Protein AF-A0A6I9RIS1-F1 (afdb_monomer)

Organism: Elaeis guineensis var. tenera (NCBI:txid51953)

Nearest PDB structures (foldseek):
  5cwb-assembly1_A  TM=2.747E-01  e=1.794E-01  synthetic construct
  8cwy-assembly1_A  TM=2.643E-01  e=4.157E-01  synthetic construct
  8ga7-assembly1_A  TM=1.789E-01  e=4.935E+00  synthetic construct

InterPro domains:
  IPR001810 F-box domain [PF12937] (60-101)
  IPR001810 F-box domain [PS50181] (56-102)
  IPR001810 F-box domain [SM00256] (62-102)
  IPR036047 F-box-like domain superfamily [SSF81383] (59-126)

Sequence (278 aa):
MRPCFYSEPSPTAQAPLQILSPPFSLFELGDEGGGSLSSSLPSISLGSLVMEEDNDNAFGKLPDHLLVEIFVRLPIYEWGQLSSVSKHWAAIFRGESLWQTAIARRWPFVGQRKRWPGPIPRGLGRRRYTALYVSEHVIALDGEIDELVGHIYLYLKEQLELLIMPPPSNILHGTIIDQFISCGRSQDKAHELASQIWLAVINNLEENEHTFLLLKRIAQEGDSFLPFPYSRPYKVLWRVFEKLFTDFRDCFNHSDYCDIMACAKSRFQPIPSSWLGY

Radius of gyration: 25.22 Å; Cα contacts (8 Å, |Δi|>4): 215; chains: 1; bounding box: 71×69×67 Å

Foldseek 3Di:
DDDDDDDDDDPPPPDPPPPPQPCCVLVPPDDDDDDDDDDDDDDDDDDDDDPPPCPVPVVVPDDLVVVLVVQLPDDPNCLSVQLVPDPVSVVSSVDLVSLVVNCCVPPVPVVPDDFADADQGLDTSVLLSQLQVCQQRQFPPVRDGDSLLSSLLVVVLVQLPPPPDRPQVLVSLVRQLRRCVSRVHDLVVSLVSSLSSLLSSLVSDDLDPSNLVSLLRNLVPDQPVDDGPSGRDPVSSVSSLVCCQQVVVVVDDPVSLVVSVVSCVVRDPPDDPSSVDD

Secondary structure (DSSP, 8-state):
-----------------------GGGT----PPP-----------------------TTTTS-HHHHHHHHTTS-GGGHHHHHHS-HHHHHHHHSHHHHHHHHHHH-TTGGGPPPPPSSS----HHHHHHHHHHHHHTS-STT---HHHHHHHHHHHHHHS-SS-PPPHHHHHHHHHHHHHHTT--HHHHHHHHHHHHHHHHHHS-SSHHHHHHHHHHHHS----PPTTSSPPHHHHHHHHHHHHHTTGGG--HHHHHHHHHHHHHH-SSPPGGGS--

Structure (mmCIF, N/CA/C/O backbone):
data_AF-A0A6I9RIS1-F1
#
_entry.id   AF-A0A6I9RIS1-F1
#
loop_
_atom_site.group_PDB
_atom_site.id
_atom_site.type_symbol
_atom_site.label_atom_id
_atom_site.label_alt_id
_atom_site.label_comp_id
_atom_site.label_asym_id
_atom_site.label_entity_id
_atom_site.label_seq_id
_atom_site.pdbx_PDB_ins_code
_atom_site.Cartn_x
_atom_site.Cartn_y
_atom_site.Cartn_z
_atom_site.occupancy
_atom_site.B_iso_or_equiv
_atom_site.auth_seq_id
_atom_site.auth_comp_id
_atom_site.auth_asym_id
_atom_site.auth_atom_id
_atom_site.pdbx_PDB_model_num
ATOM 1 N N . MET A 1 1 ? -10.501 -37.546 39.980 1.00 35.66 1 MET A N 1
ATOM 2 C CA . MET A 1 1 ? -9.724 -38.602 39.294 1.00 35.66 1 MET A CA 1
ATOM 3 C C . MET A 1 1 ? -9.634 -38.226 37.822 1.00 35.66 1 MET A C 1
ATOM 5 O O . MET A 1 1 ? -10.633 -37.804 37.268 1.00 35.66 1 MET A O 1
ATOM 9 N N . ARG A 1 2 ? -8.402 -38.266 37.308 1.00 32.47 2 ARG A N 1
ATOM 10 C CA . ARG A 1 2 ? -7.831 -37.805 36.025 1.00 32.47 2 ARG A CA 1
ATOM 11 C C . ARG A 1 2 ? -8.767 -37.565 34.811 1.00 32.47 2 ARG A C 1
ATOM 13 O O . ARG A 1 2 ? -9.549 -38.451 34.482 1.00 32.47 2 ARG A O 1
ATOM 20 N N . PRO A 1 3 ? -8.596 -36.431 34.097 1.00 29.44 3 PRO A N 1
ATOM 21 C CA . PRO A 1 3 ? -9.240 -36.144 32.817 1.00 29.44 3 PRO A CA 1
ATOM 22 C C . PRO A 1 3 ? -8.481 -36.775 31.635 1.00 29.44 3 PRO A C 1
ATOM 24 O O . PRO A 1 3 ? -7.261 -36.940 31.678 1.00 29.44 3 PRO A O 1
ATOM 27 N N . CYS A 1 4 ? -9.220 -37.116 30.578 1.00 30.75 4 CYS A N 1
ATOM 28 C CA . CYS A 1 4 ? -8.673 -37.550 29.295 1.00 30.75 4 CYS A CA 1
ATOM 29 C C . CYS A 1 4 ? -8.111 -36.335 28.545 1.00 30.75 4 CYS A C 1
ATOM 31 O O . CYS A 1 4 ? -8.848 -35.402 28.237 1.00 30.75 4 CYS A O 1
ATOM 33 N N . PHE A 1 5 ? -6.807 -36.353 28.273 1.00 30.69 5 PHE A N 1
ATOM 34 C CA . PHE A 1 5 ? -6.132 -35.384 27.419 1.00 30.69 5 PHE A CA 1
ATOM 35 C C . PHE A 1 5 ? -6.440 -35.700 25.952 1.00 30.69 5 PHE A C 1
ATOM 37 O O . PHE A 1 5 ? -6.027 -36.743 25.449 1.00 30.69 5 PHE A O 1
ATOM 44 N N . TYR A 1 6 ? -7.131 -34.791 25.267 1.00 30.86 6 TYR A N 1
ATOM 45 C CA . TYR A 1 6 ? -6.972 -34.645 23.825 1.00 30.86 6 TYR A CA 1
ATOM 46 C C . TYR A 1 6 ? -5.697 -33.833 23.597 1.00 30.86 6 TYR A C 1
ATOM 48 O O . TYR A 1 6 ? -5.594 -32.684 24.020 1.00 30.86 6 TYR A O 1
ATOM 56 N N . SER A 1 7 ? -4.699 -34.469 22.994 1.00 29.83 7 SER A N 1
ATOM 57 C CA . SER A 1 7 ? -3.496 -33.809 22.501 1.00 29.83 7 SER A CA 1
ATOM 58 C C . SER A 1 7 ? -3.833 -33.123 21.179 1.00 29.83 7 SER A C 1
ATOM 60 O O . SER A 1 7 ? -3.980 -33.795 20.161 1.00 29.83 7 SER A O 1
ATOM 62 N N . GLU A 1 8 ? -3.976 -31.799 21.192 1.00 29.83 8 GLU A N 1
ATOM 63 C CA . GLU A 1 8 ? -3.939 -31.003 19.964 1.00 29.83 8 GLU A CA 1
ATOM 64 C C . GLU A 1 8 ? -2.486 -30.854 19.480 1.00 29.83 8 GLU A C 1
ATOM 66 O O . GLU A 1 8 ? -1.570 -30.726 20.302 1.00 29.83 8 GLU A O 1
ATOM 71 N N . PRO A 1 9 ? -2.239 -30.900 18.160 1.00 28.33 9 PRO A N 1
ATOM 72 C CA . PRO A 1 9 ? -0.903 -30.753 17.614 1.00 28.33 9 PRO A CA 1
ATOM 73 C C . PRO A 1 9 ? -0.434 -29.299 17.729 1.00 28.33 9 PRO A C 1
ATOM 75 O O . PRO A 1 9 ? -1.133 -28.357 17.367 1.00 28.33 9 PRO A O 1
ATOM 78 N N . SER A 1 10 ? 0.794 -29.157 18.225 1.00 29.11 10 SER A N 1
ATOM 79 C CA . SER A 1 10 ? 1.571 -27.921 18.280 1.00 29.11 10 SER A CA 1
ATOM 80 C C . SER A 1 10 ? 1.478 -27.143 16.958 1.00 29.11 10 SER A C 1
ATOM 82 O O . SER A 1 10 ? 1.728 -27.740 15.906 1.00 29.11 10 SER A O 1
ATOM 84 N N . PRO A 1 11 ? 1.193 -25.827 16.963 1.00 31.42 11 PRO A N 1
ATOM 85 C CA . PRO A 1 11 ? 1.321 -25.033 15.757 1.00 31.42 11 PRO A CA 1
ATOM 86 C C . PRO A 1 11 ? 2.802 -25.006 15.387 1.00 31.42 11 PRO A C 1
ATOM 88 O O . PRO A 1 11 ? 3.654 -24.554 16.153 1.00 31.42 11 PRO A O 1
ATOM 91 N N . THR A 1 12 ? 3.105 -25.568 14.222 1.00 29.28 12 THR A N 1
ATOM 92 C CA . THR A 1 12 ? 4.379 -25.429 13.526 1.00 29.28 12 THR A CA 1
ATOM 93 C C . THR A 1 12 ? 4.813 -23.973 13.607 1.00 29.28 12 THR A C 1
ATOM 95 O O . THR A 1 12 ? 4.121 -23.092 13.098 1.00 29.28 12 THR A O 1
ATOM 98 N N . ALA A 1 13 ? 5.945 -23.736 14.267 1.00 26.88 13 ALA A N 1
ATOM 99 C CA . ALA A 1 13 ? 6.630 -22.461 14.244 1.00 26.88 13 ALA A CA 1
ATOM 100 C C . ALA A 1 13 ? 6.911 -22.110 12.778 1.00 26.88 13 ALA A C 1
ATOM 102 O O . ALA A 1 13 ? 7.819 -22.662 12.155 1.00 26.88 13 ALA A O 1
ATOM 103 N N . GLN A 1 14 ? 6.087 -21.232 12.208 1.00 27.73 14 GLN A N 1
ATOM 104 C CA . GLN A 1 14 ? 6.451 -20.526 10.996 1.00 27.73 14 GLN A CA 1
ATOM 105 C C . GLN A 1 14 ? 7.650 -19.666 11.371 1.00 27.73 14 GLN A C 1
ATOM 107 O O . GLN A 1 14 ? 7.555 -18.765 12.205 1.00 27.73 14 GLN A O 1
ATOM 112 N N . ALA A 1 15 ? 8.800 -20.019 10.801 1.00 23.83 15 ALA A N 1
ATOM 113 C CA . ALA A 1 15 ? 9.976 -19.176 10.842 1.00 23.83 15 ALA A CA 1
ATOM 114 C C . ALA A 1 15 ? 9.576 -17.767 10.376 1.00 23.83 15 ALA A C 1
ATOM 116 O O . ALA A 1 15 ? 8.784 -17.654 9.433 1.00 23.83 15 ALA A O 1
ATOM 117 N N . PRO A 1 16 ? 10.091 -16.701 11.007 1.00 23.22 16 PRO A N 1
ATOM 118 C CA . PRO A 1 16 ? 9.845 -15.359 10.523 1.00 23.22 16 PRO A CA 1
ATOM 119 C C . PRO A 1 16 ? 10.405 -15.300 9.105 1.00 23.22 16 PRO A C 1
ATOM 121 O O . PRO A 1 16 ? 11.617 -15.398 8.898 1.00 23.22 16 PRO A O 1
ATOM 124 N N . LEU A 1 17 ? 9.517 -15.181 8.117 1.00 27.19 17 LEU A N 1
ATOM 125 C CA . LEU A 1 17 ? 9.909 -14.632 6.834 1.00 27.19 17 LEU A CA 1
ATOM 126 C C . LEU A 1 17 ? 10.473 -13.264 7.187 1.00 27.19 17 LEU A C 1
ATOM 128 O O . LEU A 1 17 ? 9.726 -12.368 7.574 1.00 27.19 17 LEU A O 1
ATOM 132 N N . GLN A 1 18 ? 11.799 -13.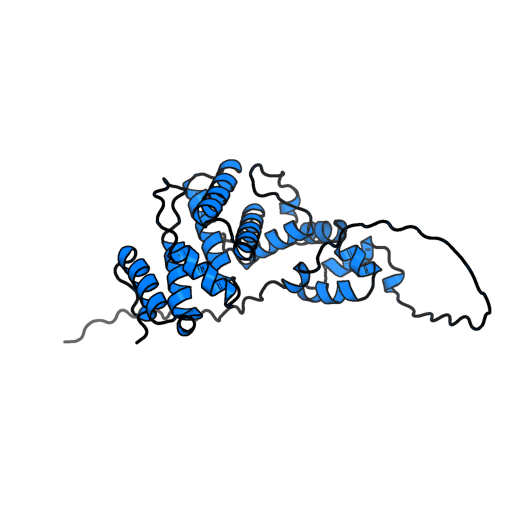139 7.148 1.00 24.52 18 GLN A N 1
ATOM 133 C CA . GLN A 1 18 ? 12.435 -11.842 7.051 1.00 24.52 18 GLN A CA 1
ATOM 134 C C . GLN A 1 18 ? 11.840 -11.230 5.792 1.00 24.52 18 GLN A C 1
ATOM 136 O O . GLN A 1 18 ? 12.204 -11.595 4.674 1.00 24.52 18 GLN A O 1
ATOM 141 N N . ILE A 1 19 ? 10.817 -10.403 5.993 1.00 33.44 19 ILE A N 1
ATOM 142 C CA . ILE A 1 19 ? 10.246 -9.559 4.968 1.00 33.44 19 ILE A CA 1
ATOM 143 C C . ILE A 1 19 ? 11.441 -8.730 4.534 1.00 33.44 19 ILE A C 1
ATOM 145 O O . ILE A 1 19 ? 11.882 -7.838 5.256 1.00 33.44 19 ILE A O 1
ATOM 149 N N . LEU A 1 20 ? 12.035 -9.097 3.396 1.00 31.83 20 LEU A N 1
ATOM 150 C CA . LEU A 1 20 ? 12.838 -8.161 2.644 1.00 31.83 20 LEU A CA 1
ATOM 151 C C . LEU A 1 20 ? 11.910 -6.972 2.454 1.00 31.83 20 LEU A C 1
ATOM 153 O O . LEU A 1 20 ? 10.984 -7.036 1.639 1.00 31.83 20 LEU A O 1
ATOM 157 N N . SER A 1 21 ? 12.131 -5.917 3.238 1.00 32.72 21 SER A N 1
ATOM 158 C CA . SER A 1 21 ? 11.651 -4.593 2.898 1.00 32.72 21 SER A CA 1
ATOM 159 C C . SER A 1 21 ? 11.901 -4.455 1.398 1.00 32.72 21 SER A C 1
ATOM 161 O O . SER A 1 21 ? 13.031 -4.716 0.956 1.00 32.72 21 SER A O 1
ATOM 163 N N . PRO A 1 22 ? 10.874 -4.152 0.580 1.00 37.28 22 PRO A N 1
ATOM 164 C CA . PRO A 1 22 ? 11.104 -3.832 -0.819 1.00 37.28 22 PRO A CA 1
ATOM 165 C C . PRO A 1 22 ? 12.271 -2.847 -0.865 1.00 37.28 22 PRO A C 1
ATOM 167 O O . PRO A 1 22 ? 12.376 -2.037 0.062 1.00 37.28 22 PRO A O 1
ATOM 170 N N . PRO A 1 23 ? 13.160 -2.893 -1.869 1.00 38.22 23 PRO A N 1
ATOM 171 C CA . PRO A 1 23 ? 14.242 -1.929 -1.956 1.00 38.22 23 PRO A CA 1
ATOM 172 C C . PRO A 1 23 ? 13.613 -0.566 -2.274 1.00 38.22 23 PRO A C 1
ATOM 174 O O . PRO A 1 23 ? 13.597 -0.133 -3.419 1.00 38.22 23 PRO A O 1
ATOM 177 N N . PHE A 1 24 ? 13.025 0.093 -1.274 1.00 42.84 24 PHE A N 1
ATOM 178 C CA . PHE A 1 24 ? 12.438 1.425 -1.358 1.00 42.84 24 PHE A CA 1
ATOM 179 C C . PHE A 1 24 ? 13.527 2.436 -1.730 1.00 42.84 24 PHE A C 1
ATOM 181 O O . PHE A 1 24 ? 13.247 3.372 -2.467 1.00 42.84 24 PHE A O 1
ATOM 188 N N . SER A 1 25 ? 14.793 2.134 -1.423 1.00 42.31 25 SER A N 1
ATOM 189 C CA . SER A 1 25 ? 15.967 2.853 -1.926 1.00 42.31 25 SER A CA 1
ATOM 190 C C . SER A 1 25 ? 16.096 2.858 -3.458 1.00 42.31 25 SER A C 1
ATOM 192 O O . SER A 1 25 ? 16.582 3.835 -4.022 1.00 42.31 25 SER A O 1
ATOM 194 N N . LEU A 1 26 ? 15.610 1.829 -4.172 1.00 42.88 26 LEU A N 1
ATOM 195 C CA . LEU A 1 26 ? 15.510 1.858 -5.639 1.00 42.88 26 LEU A CA 1
ATOM 196 C C . LEU A 1 26 ? 14.412 2.815 -6.111 1.00 42.88 26 LEU A C 1
ATOM 198 O O . LEU A 1 26 ? 14.452 3.241 -7.261 1.00 42.88 26 LEU A O 1
ATOM 202 N N . PHE A 1 27 ? 13.422 3.132 -5.273 1.00 47.44 27 PHE A N 1
ATOM 203 C CA . PHE A 1 27 ? 12.214 3.893 -5.610 1.00 47.44 27 PHE A CA 1
ATOM 204 C C . PHE A 1 27 ? 12.278 5.385 -5.224 1.00 47.44 27 PHE A C 1
ATOM 206 O O . PHE A 1 27 ? 11.490 6.157 -5.760 1.00 47.44 27 PHE A O 1
ATOM 213 N N . GLU A 1 28 ? 13.266 5.807 -4.427 1.00 40.19 28 GLU A N 1
ATOM 214 C CA . GLU A 1 28 ? 13.463 7.202 -3.978 1.00 40.19 28 GLU A CA 1
ATOM 215 C C . GLU A 1 28 ? 14.316 8.093 -4.903 1.00 40.19 28 GLU A C 1
ATOM 217 O O . GLU A 1 28 ? 14.460 9.286 -4.648 1.00 40.19 28 GLU A O 1
ATOM 222 N N . LEU A 1 29 ? 14.859 7.572 -6.013 1.00 38.56 29 LEU A N 1
ATOM 223 C CA . LEU A 1 29 ? 15.487 8.429 -7.031 1.00 38.56 29 LEU A CA 1
ATOM 224 C C . LEU A 1 29 ? 14.417 9.293 -7.718 1.00 38.56 29 LEU A C 1
ATOM 226 O O . LEU A 1 29 ? 13.681 8.811 -8.592 1.00 38.56 29 LEU A O 1
ATOM 230 N N . GLY A 1 30 ? 14.338 10.535 -7.238 1.00 33.47 30 GLY A N 1
ATOM 231 C CA . GLY A 1 30 ? 13.383 11.571 -7.596 1.00 33.47 30 GLY A CA 1
ATOM 232 C C . GLY A 1 30 ? 13.509 12.100 -9.022 1.00 33.47 30 GLY A C 1
ATOM 233 O O . GLY A 1 30 ? 14.554 12.033 -9.671 1.00 33.47 30 GLY A O 1
ATOM 234 N N . ASP A 1 31 ? 12.372 12.610 -9.479 1.00 38.75 31 ASP A N 1
ATOM 235 C CA . ASP A 1 31 ? 12.142 13.338 -10.718 1.00 38.75 31 ASP A CA 1
ATOM 236 C C . ASP A 1 31 ? 12.532 14.808 -10.480 1.00 38.75 31 ASP A C 1
ATOM 238 O O . ASP A 1 31 ? 11.768 15.566 -9.885 1.00 38.75 31 ASP A O 1
ATOM 242 N N . GLU A 1 32 ? 13.748 15.208 -10.865 1.00 32.97 32 GLU A N 1
ATOM 243 C CA . GLU A 1 32 ? 14.113 16.630 -10.907 1.00 32.97 32 GLU A CA 1
ATOM 244 C C . GLU A 1 32 ? 13.810 17.190 -12.299 1.00 32.97 32 GLU A C 1
ATOM 246 O O . GLU A 1 32 ? 14.322 16.726 -13.322 1.00 32.97 32 GLU A O 1
ATOM 251 N N . GLY A 1 33 ? 12.914 18.176 -12.310 1.00 28.86 33 GLY A N 1
ATOM 252 C CA . GLY A 1 33 ? 12.305 18.757 -13.492 1.00 28.86 33 GLY A CA 1
ATOM 253 C C . GLY A 1 33 ? 13.274 19.458 -14.443 1.00 28.86 33 GLY A C 1
ATOM 254 O O . GLY A 1 33 ? 14.318 19.993 -14.074 1.00 28.86 33 GLY A O 1
ATOM 255 N N . GLY A 1 34 ? 12.863 19.483 -15.711 1.00 30.17 34 GLY A N 1
ATOM 256 C CA . GLY A 1 34 ? 13.538 20.198 -16.782 1.00 30.17 34 GLY A CA 1
ATOM 257 C C . GLY A 1 34 ? 13.575 21.709 -16.548 1.00 30.17 34 GLY A C 1
ATOM 258 O O . GLY A 1 34 ? 12.542 22.373 -16.506 1.00 30.17 34 GLY A O 1
ATOM 259 N N . GLY A 1 35 ? 14.791 22.249 -16.479 1.00 25.44 35 GLY A N 1
ATOM 260 C CA . GLY A 1 35 ? 15.091 23.672 -16.572 1.00 25.44 35 GLY A CA 1
ATOM 261 C C . GLY A 1 35 ? 16.124 23.911 -17.670 1.00 25.44 35 GLY A C 1
ATOM 262 O O . GLY A 1 35 ? 17.298 23.591 -17.517 1.00 25.44 35 GLY A O 1
ATOM 263 N N . SER A 1 36 ? 15.670 24.455 -18.797 1.00 28.92 36 SER A N 1
ATOM 264 C CA . SER A 1 36 ? 16.504 24.946 -19.896 1.00 28.92 36 SER A CA 1
ATOM 265 C C . SER A 1 36 ? 17.278 26.192 -19.460 1.00 28.92 36 SER A C 1
ATOM 267 O O . SER A 1 36 ? 16.651 27.200 -19.139 1.00 28.92 36 SER A O 1
ATOM 269 N N . LEU A 1 37 ? 18.610 26.176 -19.555 1.00 28.55 37 LEU A N 1
ATOM 270 C CA . LEU A 1 37 ? 19.423 27.394 -19.570 1.00 28.55 37 LEU A CA 1
ATOM 271 C C . LEU A 1 37 ? 20.475 27.329 -20.680 1.00 28.55 37 LEU A C 1
ATOM 273 O O . LEU A 1 37 ? 21.382 26.501 -20.682 1.00 28.55 37 LEU A O 1
ATOM 277 N N . SER A 1 38 ? 20.313 28.244 -21.629 1.00 31.84 38 SER A N 1
ATOM 278 C CA . SER A 1 38 ? 21.274 28.639 -22.649 1.00 31.84 38 SER A CA 1
ATOM 279 C C . SER A 1 38 ? 22.346 29.564 -22.067 1.00 31.84 38 SER A C 1
ATOM 281 O O . SER A 1 38 ? 21.991 30.554 -21.426 1.00 31.84 38 SER A O 1
ATOM 283 N N . SER A 1 39 ? 23.616 29.350 -22.407 1.00 26.67 39 SER A N 1
ATOM 284 C CA . SER A 1 39 ? 24.582 30.434 -22.650 1.00 26.67 39 SER A CA 1
ATOM 285 C C . SER A 1 39 ? 25.829 29.908 -23.368 1.00 26.67 39 SER A C 1
ATOM 287 O O . SER A 1 39 ? 26.195 28.739 -23.269 1.00 26.67 39 SER A O 1
ATOM 289 N N . SER A 1 40 ? 26.438 30.789 -24.157 1.00 28.50 40 SER A N 1
ATOM 290 C CA . SER A 1 40 ? 27.392 30.485 -25.222 1.00 28.50 40 SER A CA 1
ATOM 291 C C . SER A 1 40 ? 28.773 31.115 -24.949 1.00 28.50 40 SER A C 1
ATOM 293 O O . SER A 1 40 ? 28.815 32.286 -24.586 1.00 28.50 40 SER A O 1
ATOM 295 N N . LEU A 1 41 ? 29.846 30.372 -25.304 1.00 26.55 41 LEU A N 1
ATOM 296 C CA . LEU A 1 41 ? 31.200 30.793 -25.784 1.00 26.55 41 LEU A CA 1
ATOM 297 C C . LEU A 1 41 ? 32.270 31.340 -24.785 1.00 26.55 41 LEU A C 1
ATOM 299 O O . LEU A 1 41 ? 31.890 31.916 -23.773 1.00 26.55 41 LEU A O 1
ATOM 303 N N . PRO A 1 42 ? 33.602 31.335 -25.110 1.00 34.69 42 PRO A N 1
ATOM 304 C CA . PRO A 1 42 ? 34.393 30.457 -26.009 1.00 34.69 42 PRO A CA 1
ATOM 305 C C . PRO A 1 42 ? 35.811 30.006 -25.502 1.00 34.69 42 PRO A C 1
ATOM 307 O O . PRO A 1 42 ? 36.420 30.620 -24.636 1.00 34.69 42 PRO A O 1
ATOM 310 N N . SER A 1 43 ? 36.320 28.933 -26.141 1.00 32.56 43 SER A N 1
ATOM 311 C CA . SER A 1 43 ? 37.709 28.531 -26.518 1.00 32.56 43 SER A CA 1
ATOM 312 C C . SER A 1 43 ? 38.958 28.935 -25.709 1.00 32.56 43 SER A C 1
ATOM 314 O O . SER A 1 43 ? 39.228 30.122 -25.628 1.00 32.56 43 SER A O 1
ATOM 316 N N . ILE A 1 44 ? 39.836 27.956 -25.402 1.00 27.92 44 ILE A N 1
ATOM 317 C CA . ILE A 1 44 ? 41.288 27.920 -25.738 1.00 27.92 44 ILE A CA 1
ATOM 318 C C . ILE A 1 44 ? 41.679 26.447 -26.002 1.00 27.92 44 ILE A C 1
ATOM 320 O O . ILE A 1 44 ? 41.274 25.549 -25.269 1.00 27.92 44 ILE A O 1
ATOM 324 N N . SER A 1 45 ? 42.464 26.217 -27.058 1.00 36.19 45 SER A N 1
ATOM 325 C CA . SER A 1 45 ? 43.048 24.931 -27.457 1.00 36.19 45 SER A CA 1
ATOM 326 C C . SER A 1 45 ? 44.547 24.933 -27.153 1.00 36.19 45 SER A C 1
ATOM 328 O O . SER A 1 45 ? 45.220 25.899 -27.511 1.00 36.19 45 SER A O 1
ATOM 330 N N . LEU A 1 46 ? 45.078 23.866 -26.551 1.00 27.83 46 LEU A N 1
ATOM 331 C CA . LEU A 1 46 ? 46.449 23.406 -26.793 1.00 27.83 46 LEU A CA 1
ATOM 332 C C . LEU A 1 46 ? 46.580 21.950 -26.338 1.00 27.83 46 LEU A C 1
ATOM 334 O O . LEU A 1 46 ? 46.173 21.592 -25.237 1.00 27.83 46 LEU A O 1
ATOM 338 N N . GLY A 1 47 ? 47.081 21.113 -27.241 1.00 26.98 47 GLY A N 1
ATOM 339 C CA . GLY A 1 47 ? 47.021 19.665 -27.127 1.00 26.98 47 GLY A CA 1
ATOM 340 C C . GLY A 1 47 ? 47.999 19.069 -26.127 1.00 26.98 47 GLY A C 1
ATOM 341 O O . GLY A 1 47 ? 49.027 19.655 -25.816 1.00 26.98 47 GLY A O 1
ATOM 342 N N . SER A 1 48 ? 47.702 17.846 -25.708 1.00 29.30 48 SER A N 1
ATOM 343 C CA . SER A 1 48 ? 48.622 16.718 -25.833 1.00 29.30 48 SER A CA 1
ATOM 344 C C . SER A 1 48 ? 47.925 15.455 -25.339 1.00 29.30 48 SER A C 1
ATOM 346 O O . SER A 1 48 ? 47.214 15.489 -24.342 1.00 29.30 48 SER A O 1
ATOM 348 N N . LEU A 1 49 ? 48.203 14.361 -26.042 1.00 28.61 49 LEU A N 1
ATOM 349 C CA . LEU A 1 49 ? 47.945 12.975 -25.669 1.00 28.61 49 LEU A CA 1
ATOM 350 C C . LEU A 1 49 ? 46.475 12.558 -25.618 1.00 28.61 49 LEU A C 1
ATOM 352 O O . LEU A 1 49 ? 45.807 12.552 -24.590 1.00 28.61 49 LEU A O 1
ATOM 356 N N . VAL A 1 50 ? 46.045 12.089 -26.791 1.00 41.84 50 VAL A N 1
ATOM 357 C CA . VAL A 1 50 ? 45.206 10.901 -26.937 1.00 41.84 50 VAL A CA 1
ATOM 358 C C . VAL A 1 50 ? 45.671 9.849 -25.923 1.00 41.84 50 VAL A C 1
ATOM 360 O O . VAL A 1 50 ? 46.615 9.103 -26.160 1.00 41.84 50 VAL A O 1
ATOM 363 N N . MET A 1 51 ? 45.027 9.843 -24.763 1.00 33.00 51 MET A N 1
ATOM 364 C CA . MET A 1 51 ? 44.807 8.636 -23.992 1.00 33.00 51 MET A CA 1
ATOM 365 C C . MET A 1 51 ? 43.538 8.045 -24.595 1.00 33.00 51 MET A C 1
ATOM 367 O O . MET A 1 51 ? 42.428 8.357 -24.168 1.00 33.00 51 MET A O 1
ATOM 371 N N . GLU A 1 52 ? 43.699 7.251 -25.653 1.00 41.88 52 GLU A N 1
ATOM 372 C CA . GLU A 1 52 ? 42.752 6.168 -25.893 1.00 41.88 52 GLU A CA 1
ATOM 373 C C . GLU A 1 52 ? 42.859 5.251 -24.673 1.00 41.88 52 GLU A C 1
ATOM 375 O O . GLU A 1 52 ? 43.620 4.287 -24.645 1.00 41.88 52 GLU A O 1
ATOM 380 N N . GLU A 1 53 ? 42.126 5.591 -23.614 1.00 41.31 53 GLU A N 1
ATOM 381 C CA . GLU A 1 53 ? 41.632 4.571 -22.712 1.00 41.31 53 GLU A CA 1
ATOM 382 C C . GLU A 1 53 ? 40.597 3.793 -23.520 1.00 41.31 53 GLU A C 1
ATOM 384 O O . GLU A 1 53 ? 39.398 4.078 -23.488 1.00 41.31 53 GLU A O 1
ATOM 389 N N . ASP A 1 54 ? 41.087 2.806 -24.270 1.00 45.88 54 ASP A N 1
ATOM 390 C CA . ASP A 1 54 ? 40.320 1.638 -24.688 1.00 45.88 54 ASP A CA 1
ATOM 391 C C . ASP A 1 54 ? 39.952 0.861 -23.414 1.00 45.88 54 ASP A C 1
ATOM 393 O O . ASP A 1 54 ? 40.431 -0.234 -23.125 1.00 45.88 54 ASP A O 1
ATOM 397 N N . ASN A 1 55 ? 39.152 1.497 -22.556 1.00 48.06 55 ASN A N 1
ATOM 398 C CA . ASN A 1 55 ? 38.427 0.805 -21.523 1.00 48.06 55 ASN A CA 1
ATOM 399 C C . ASN A 1 55 ? 37.350 0.063 -22.291 1.00 48.06 55 ASN A C 1
ATOM 401 O O . ASN A 1 55 ? 36.315 0.632 -22.650 1.00 48.06 55 ASN A O 1
ATOM 405 N N . ASP A 1 56 ? 37.693 -1.169 -22.645 1.00 54.75 56 ASP A N 1
ATOM 406 C CA . ASP A 1 56 ? 36.948 -2.083 -23.487 1.00 54.75 56 ASP A CA 1
ATOM 407 C C . ASP A 1 56 ? 35.668 -2.508 -22.748 1.00 54.75 56 ASP A C 1
ATOM 409 O O . ASP A 1 56 ? 35.465 -3.644 -22.324 1.00 54.75 56 ASP A O 1
ATOM 413 N N . ASN A 1 57 ? 34.795 -1.532 -22.497 1.00 65.88 57 ASN A N 1
ATOM 414 C CA . ASN A 1 57 ? 33.540 -1.711 -21.812 1.00 65.88 57 ASN A CA 1
ATOM 415 C C . ASN A 1 57 ? 32.598 -2.341 -22.826 1.00 65.88 57 ASN A C 1
ATOM 417 O O . ASN A 1 57 ? 31.807 -1.658 -23.481 1.00 65.88 57 ASN A O 1
ATOM 421 N N . ALA A 1 58 ? 32.720 -3.658 -22.978 1.00 75.31 58 ALA A N 1
ATOM 422 C CA . ALA A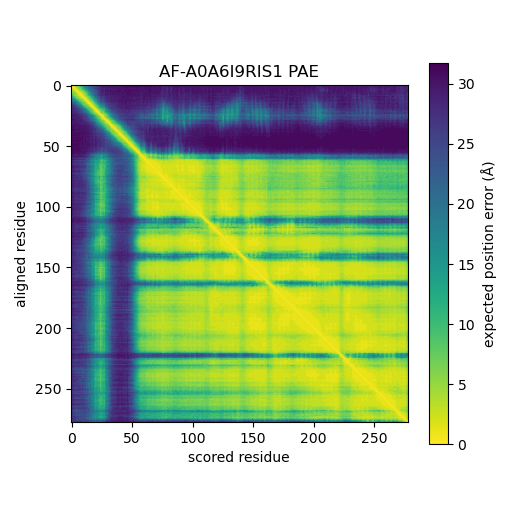 1 58 ? 31.910 -4.465 -23.878 1.00 75.31 58 ALA A CA 1
ATOM 423 C C . ALA A 1 58 ? 30.410 -4.164 -23.711 1.00 75.31 58 ALA A C 1
ATOM 425 O O . ALA A 1 58 ? 29.674 -4.144 -24.693 1.00 75.31 58 ALA A O 1
ATOM 426 N N . PHE A 1 59 ? 29.972 -3.829 -22.490 1.00 75.50 59 PHE A N 1
ATOM 427 C CA . PHE A 1 59 ? 28.596 -3.428 -22.199 1.00 75.50 59 PHE A CA 1
ATOM 428 C C . PHE A 1 59 ? 28.240 -2.008 -22.657 1.00 75.50 59 PHE A C 1
ATOM 430 O O . PHE A 1 59 ? 27.094 -1.763 -23.011 1.00 75.50 59 PHE A O 1
ATOM 437 N N . GLY A 1 60 ? 29.190 -1.072 -22.695 1.00 73.50 60 GLY A N 1
ATOM 438 C CA . GLY A 1 60 ? 28.969 0.284 -23.214 1.00 73.50 60 GLY A CA 1
ATOM 439 C C . GLY A 1 60 ? 28.753 0.333 -24.731 1.00 73.50 60 GLY A C 1
ATOM 440 O O . GLY A 1 60 ? 28.217 1.312 -25.239 1.00 73.50 60 GLY A O 1
ATOM 441 N N . LYS A 1 61 ? 29.145 -0.731 -25.446 1.00 83.62 61 LYS A N 1
ATOM 442 C CA . LYS A 1 61 ? 28.968 -0.892 -26.899 1.00 83.62 61 LYS A CA 1
ATOM 443 C C . LYS A 1 61 ? 27.653 -1.614 -27.260 1.00 83.62 61 LYS A C 1
ATOM 445 O O . LYS A 1 61 ? 27.311 -1.691 -28.440 1.00 83.62 61 LYS A O 1
ATOM 450 N N . LEU A 1 62 ? 26.920 -2.161 -26.281 1.00 90.94 62 LEU A N 1
ATOM 451 C CA . LEU A 1 62 ? 25.667 -2.883 -26.526 1.00 90.94 62 LEU A CA 1
ATOM 452 C C . LEU A 1 62 ? 24.497 -1.918 -26.786 1.00 90.94 62 LEU A C 1
ATOM 454 O O . LEU A 1 62 ? 24.357 -0.927 -26.075 1.00 90.94 62 LEU A O 1
ATOM 458 N N . PRO A 1 63 ? 23.598 -2.235 -27.735 1.00 92.75 63 PRO A N 1
ATOM 459 C CA . PRO A 1 63 ? 22.325 -1.535 -27.877 1.00 92.75 63 PRO A CA 1
ATOM 460 C C . PRO A 1 63 ? 21.443 -1.627 -26.622 1.00 92.75 63 PRO A C 1
ATOM 462 O O . PRO A 1 63 ? 21.354 -2.688 -25.996 1.00 92.75 63 PRO A O 1
ATOM 465 N N . ASP A 1 64 ? 20.680 -0.568 -26.340 1.00 93.94 64 ASP A N 1
ATOM 466 C CA . ASP A 1 64 ? 19.797 -0.446 -25.169 1.00 93.94 64 ASP A CA 1
ATOM 467 C C . ASP A 1 64 ? 18.860 -1.643 -24.976 1.00 93.94 64 ASP A C 1
ATOM 469 O O . ASP A 1 64 ? 18.658 -2.098 -23.856 1.00 93.94 64 ASP A O 1
ATOM 473 N N . HIS A 1 65 ? 18.294 -2.189 -26.057 1.00 93.31 65 HIS A N 1
ATOM 474 C CA . HIS A 1 65 ? 17.373 -3.324 -25.960 1.00 93.31 65 HIS A CA 1
ATOM 475 C C . HIS A 1 65 ? 18.056 -4.600 -25.438 1.00 93.31 65 HIS A C 1
ATOM 477 O O . HIS A 1 65 ? 17.420 -5.378 -24.729 1.00 93.31 65 HIS A O 1
ATOM 483 N N . LEU A 1 66 ? 19.347 -4.807 -25.738 1.00 94.38 66 LEU A N 1
ATOM 484 C CA . LEU A 1 66 ? 20.120 -5.921 -25.184 1.00 94.38 66 LEU A CA 1
ATOM 485 C C . LEU A 1 66 ? 20.482 -5.661 -23.723 1.00 94.38 66 LEU A C 1
ATOM 487 O O . LEU A 1 66 ? 20.376 -6.573 -22.907 1.00 94.38 66 LEU A O 1
ATOM 491 N N . LEU A 1 67 ? 20.852 -4.423 -23.379 1.00 94.19 67 LEU A N 1
ATOM 492 C CA . LEU A 1 67 ? 21.109 -4.029 -21.992 1.00 94.19 67 LEU A CA 1
ATOM 493 C C . LEU A 1 67 ? 19.869 -4.220 -21.117 1.00 94.19 67 LEU A C 1
ATOM 495 O O . LEU A 1 67 ? 19.965 -4.824 -20.054 1.00 94.19 67 LEU A O 1
ATOM 499 N N . VAL A 1 68 ? 18.695 -3.796 -21.591 1.00 95.44 68 VAL A N 1
ATOM 500 C CA . VAL A 1 68 ? 17.414 -4.037 -20.915 1.00 95.44 68 VAL A CA 1
ATOM 501 C C . VAL A 1 68 ? 17.201 -5.529 -20.684 1.00 95.44 68 VAL A C 1
ATOM 503 O O . VAL A 1 68 ? 16.934 -5.935 -19.559 1.00 95.44 68 VAL A O 1
ATOM 506 N N . GLU A 1 69 ? 17.366 -6.356 -21.715 1.00 95.06 69 GLU A N 1
ATOM 507 C CA . GLU A 1 69 ? 17.133 -7.800 -21.634 1.00 95.06 69 GLU A CA 1
ATOM 508 C C . GLU A 1 69 ? 18.130 -8.502 -20.689 1.00 95.06 69 GLU A C 1
ATOM 510 O O . GLU A 1 69 ? 17.797 -9.508 -20.058 1.00 95.06 69 GLU A O 1
ATOM 515 N N . ILE A 1 70 ? 19.341 -7.961 -20.529 1.00 94.06 70 ILE A N 1
ATOM 516 C CA . ILE A 1 70 ? 20.301 -8.388 -19.502 1.00 94.06 70 ILE A CA 1
ATOM 517 C C . ILE A 1 70 ? 19.821 -7.947 -18.113 1.00 94.06 70 ILE A C 1
ATOM 519 O O . ILE A 1 70 ? 19.681 -8.788 -17.225 1.00 94.06 70 ILE A O 1
ATOM 523 N N . PHE A 1 71 ? 19.515 -6.662 -17.918 1.00 94.75 71 PHE A N 1
ATOM 524 C CA . PHE A 1 71 ? 19.138 -6.109 -16.613 1.00 94.75 71 PHE A CA 1
ATOM 525 C C . PHE A 1 71 ? 17.876 -6.753 -16.038 1.00 94.75 71 PHE A C 1
ATOM 527 O O . PHE A 1 71 ? 17.855 -7.095 -14.859 1.00 94.75 71 PHE A O 1
ATOM 534 N N . VAL A 1 72 ? 16.849 -7.009 -16.857 1.00 95.12 72 VAL A N 1
ATOM 535 C CA . VAL A 1 72 ? 15.595 -7.633 -16.387 1.00 95.12 72 VAL A CA 1
ATOM 536 C C . VAL A 1 72 ? 15.754 -9.094 -15.947 1.00 95.12 72 VAL A C 1
ATOM 538 O O . VAL A 1 72 ? 14.823 -9.665 -15.377 1.00 95.12 72 VAL A O 1
ATOM 541 N N . ARG A 1 73 ? 16.905 -9.725 -16.218 1.00 94.06 73 ARG A N 1
ATOM 542 C CA . ARG A 1 73 ? 17.251 -11.058 -15.698 1.00 94.06 73 ARG A CA 1
ATOM 543 C C . ARG A 1 73 ? 17.978 -11.013 -14.361 1.00 94.06 73 ARG A C 1
ATOM 545 O O . ARG A 1 73 ? 18.051 -12.048 -13.702 1.00 94.06 73 ARG A O 1
ATOM 552 N N . LEU A 1 74 ? 18.513 -9.858 -13.980 1.00 92.75 74 LEU A N 1
ATOM 553 C CA . LEU A 1 74 ? 19.211 -9.690 -12.715 1.00 92.75 74 LEU A CA 1
ATOM 554 C C . LEU A 1 74 ? 18.208 -9.473 -11.574 1.00 92.75 74 LEU A C 1
ATOM 556 O O . LEU A 1 74 ? 17.138 -8.892 -11.797 1.00 92.75 74 LEU A O 1
ATOM 560 N N . PRO A 1 75 ? 18.530 -9.914 -10.348 1.00 90.06 75 PRO A N 1
ATOM 561 C CA . PRO A 1 75 ? 17.683 -9.685 -9.186 1.00 90.06 75 PRO A CA 1
ATOM 562 C C . PRO A 1 75 ? 17.427 -8.195 -8.929 1.00 90.06 75 PRO A C 1
ATOM 564 O O . PRO A 1 75 ? 18.329 -7.365 -9.019 1.00 90.06 75 PRO A O 1
ATOM 567 N N . ILE A 1 76 ? 16.193 -7.849 -8.548 1.00 88.06 76 ILE A N 1
ATOM 568 C CA . ILE A 1 76 ? 15.770 -6.446 -8.398 1.00 88.06 76 ILE A CA 1
ATOM 569 C C . ILE A 1 76 ? 16.574 -5.661 -7.354 1.00 88.06 76 ILE A C 1
ATOM 571 O O . ILE A 1 76 ? 16.761 -4.456 -7.498 1.00 88.06 76 ILE A O 1
ATOM 575 N N . TYR A 1 77 ? 17.073 -6.325 -6.310 1.00 87.31 77 TYR A N 1
ATOM 576 C CA . TYR A 1 77 ? 17.857 -5.663 -5.267 1.00 87.31 77 TYR A CA 1
ATOM 577 C C . TYR A 1 77 ? 19.204 -5.128 -5.792 1.00 87.31 77 TYR A C 1
ATOM 579 O O . TYR A 1 77 ? 19.787 -4.242 -5.175 1.00 87.31 77 TYR A O 1
ATOM 587 N N . GLU A 1 78 ? 19.676 -5.600 -6.951 1.00 90.75 78 GLU A N 1
ATOM 588 C CA . GLU A 1 78 ? 20.912 -5.131 -7.597 1.00 90.75 78 GLU A CA 1
ATOM 589 C C . GLU A 1 78 ? 20.676 -3.905 -8.489 1.00 90.75 78 GLU A C 1
ATOM 591 O O . GLU A 1 78 ? 21.610 -3.175 -8.823 1.00 90.75 78 GLU A O 1
ATOM 596 N N . TRP A 1 79 ? 19.425 -3.627 -8.865 1.00 91.88 79 TRP A N 1
ATOM 597 C CA . TRP A 1 79 ? 19.099 -2.611 -9.869 1.00 91.88 79 TRP A CA 1
ATOM 598 C C . TRP A 1 79 ? 19.484 -1.196 -9.438 1.00 91.88 79 TRP A C 1
ATOM 600 O O . TRP A 1 79 ? 19.819 -0.369 -10.284 1.00 91.88 79 TRP A O 1
ATOM 610 N N . GLY A 1 80 ? 19.505 -0.922 -8.130 1.00 89.31 80 GLY A N 1
ATOM 611 C CA . GLY A 1 80 ? 19.933 0.377 -7.603 1.00 89.31 80 GLY A CA 1
ATOM 612 C C . GLY A 1 80 ? 21.403 0.628 -7.906 1.00 89.31 80 GLY A C 1
ATOM 613 O O . GLY A 1 80 ? 21.758 1.667 -8.461 1.00 89.31 80 GLY A O 1
ATOM 614 N N . GLN A 1 81 ? 22.237 -0.379 -7.649 1.00 90.56 81 GLN A N 1
ATOM 615 C CA . GLN A 1 81 ? 23.666 -0.335 -7.938 1.00 90.56 81 GLN A CA 1
ATOM 616 C C . GLN A 1 81 ? 23.911 -0.258 -9.447 1.00 90.56 81 GLN A C 1
ATOM 618 O O . GLN A 1 81 ? 24.659 0.609 -9.895 1.00 90.56 81 GLN A O 1
ATOM 623 N N . LEU A 1 82 ? 23.212 -1.070 -10.246 1.00 90.88 82 LEU A N 1
ATOM 624 C CA . LEU A 1 82 ? 23.315 -1.039 -11.710 1.00 90.88 82 LEU A CA 1
ATOM 625 C C . LEU A 1 82 ? 22.970 0.344 -12.276 1.00 90.88 82 LEU A C 1
ATOM 627 O O . LEU A 1 82 ? 23.704 0.876 -13.106 1.00 90.88 82 LEU A O 1
ATOM 631 N N . SER A 1 83 ? 21.903 0.977 -11.786 1.00 91.44 83 SER A N 1
ATOM 632 C CA . SER A 1 83 ? 21.510 2.313 -12.247 1.00 91.44 83 SER A CA 1
ATOM 633 C C . SER A 1 83 ? 22.579 3.383 -11.992 1.00 91.44 83 SER A C 1
ATOM 635 O O . SER A 1 83 ? 22.616 4.384 -12.702 1.00 91.44 83 SER A O 1
ATOM 637 N N . SER A 1 84 ? 23.481 3.159 -11.031 1.00 91.31 84 SER A N 1
ATOM 638 C CA . SER A 1 84 ? 24.541 4.099 -10.651 1.00 91.31 84 SER A CA 1
ATOM 639 C C . SER A 1 84 ? 25.860 3.925 -11.419 1.00 91.31 84 SER A C 1
ATOM 641 O O . SER A 1 84 ? 26.721 4.797 -11.346 1.00 91.31 84 SER A O 1
ATOM 643 N N . VAL A 1 85 ? 26.016 2.842 -12.195 1.00 90.69 85 VAL A N 1
ATOM 644 C CA . VAL A 1 85 ? 27.271 2.506 -12.901 1.00 90.69 85 VAL A CA 1
ATOM 645 C C . VAL A 1 85 ? 27.648 3.552 -13.952 1.00 90.69 85 VAL A C 1
ATOM 647 O O . VAL A 1 85 ? 28.820 3.866 -14.138 1.00 90.69 85 VAL A O 1
ATOM 650 N N . SER A 1 86 ? 26.666 4.094 -14.674 1.00 92.06 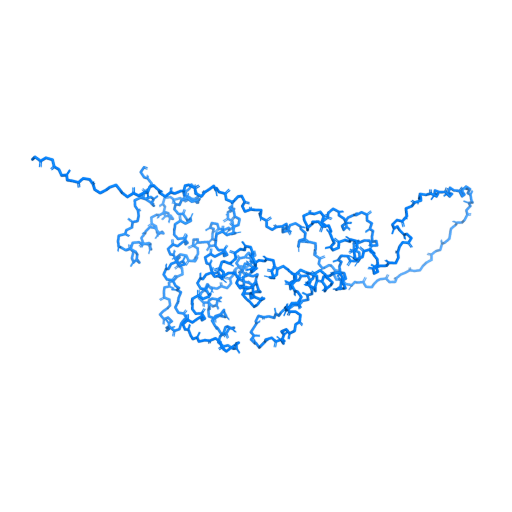86 SER A N 1
ATOM 651 C CA . SER A 1 86 ? 26.903 5.133 -15.676 1.00 92.06 86 SER A CA 1
ATOM 652 C C . SER A 1 86 ? 25.659 5.984 -15.913 1.00 92.06 86 SER A C 1
ATOM 654 O O . SER A 1 86 ? 24.531 5.545 -15.687 1.00 92.06 86 SER A O 1
ATOM 656 N N . LYS A 1 87 ? 25.846 7.194 -16.459 1.00 91.69 87 LYS A N 1
ATOM 657 C CA . LYS A 1 87 ? 24.725 8.065 -16.863 1.00 91.69 87 LYS A CA 1
ATOM 658 C C . LYS A 1 87 ? 23.806 7.396 -17.889 1.00 91.69 87 LYS A C 1
ATOM 660 O O . LYS A 1 87 ? 22.598 7.620 -17.854 1.00 91.69 87 LYS A O 1
ATOM 665 N N . HIS A 1 88 ? 24.379 6.587 -18.783 1.00 93.56 88 HIS A N 1
ATOM 666 C CA . HIS A 1 88 ? 23.631 5.843 -19.791 1.00 93.56 88 HIS A CA 1
ATOM 667 C C . HIS A 1 88 ? 22.732 4.782 -19.143 1.00 93.56 88 HIS A C 1
ATOM 669 O O . HIS A 1 88 ? 21.535 4.749 -19.412 1.00 93.56 88 HIS A O 1
ATOM 675 N N . TRP A 1 89 ? 23.264 3.991 -18.207 1.00 93.38 89 TRP A N 1
ATOM 676 C CA . TRP A 1 89 ? 22.475 2.976 -17.500 1.00 93.38 89 TRP A CA 1
ATOM 677 C C . TRP A 1 89 ? 21.393 3.629 -16.640 1.00 93.38 89 TRP A C 1
ATOM 679 O O . TRP A 1 89 ? 20.235 3.224 -16.704 1.00 93.38 89 TRP A O 1
ATOM 689 N N . ALA A 1 90 ? 21.720 4.714 -15.934 1.00 92.56 90 ALA A N 1
ATOM 690 C CA . ALA A 1 90 ? 20.738 5.503 -15.194 1.00 92.56 90 ALA A CA 1
ATOM 691 C C . ALA A 1 90 ? 19.573 5.967 -16.090 1.00 92.56 90 ALA A C 1
ATOM 693 O O . ALA A 1 90 ? 18.417 5.949 -15.669 1.00 92.56 90 ALA A O 1
ATOM 694 N N . ALA A 1 91 ? 19.858 6.369 -17.335 1.00 93.75 91 ALA A N 1
ATOM 695 C CA . ALA A 1 91 ? 18.830 6.756 -18.299 1.00 93.75 91 ALA A CA 1
ATOM 696 C C . ALA A 1 91 ? 17.946 5.569 -18.717 1.00 93.75 91 ALA A C 1
ATOM 698 O O . ALA A 1 91 ? 16.729 5.730 -18.774 1.00 93.75 91 ALA A O 1
ATOM 699 N N . ILE A 1 92 ? 18.523 4.378 -18.918 1.00 93.88 92 ILE A N 1
ATOM 700 C CA . ILE A 1 92 ? 17.766 3.147 -19.199 1.00 93.88 92 ILE A CA 1
ATOM 701 C C . ILE A 1 92 ? 16.819 2.808 -18.034 1.00 93.88 92 ILE A C 1
ATOM 703 O O . ILE A 1 92 ? 15.644 2.536 -18.269 1.00 93.88 92 ILE A O 1
ATOM 707 N N . PHE A 1 93 ? 17.280 2.886 -16.780 1.00 93.62 93 PHE A N 1
ATOM 708 C CA . PHE A 1 93 ? 16.448 2.619 -15.594 1.00 93.62 93 PHE A CA 1
ATOM 709 C C . PHE A 1 93 ? 15.346 3.664 -15.358 1.00 93.62 93 PHE A C 1
ATOM 711 O O . PHE A 1 93 ? 14.320 3.3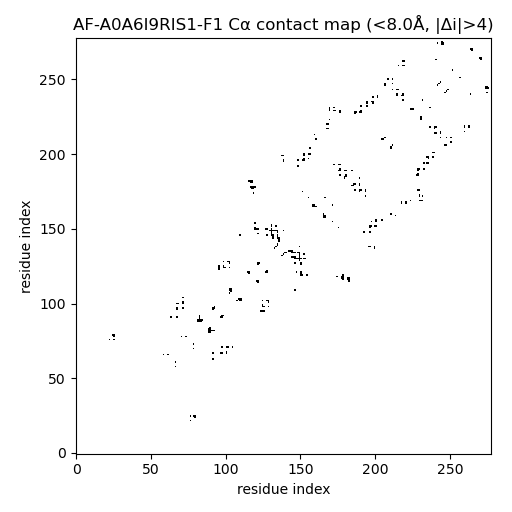49 -14.752 1.00 93.62 93 PHE A O 1
ATOM 718 N N . ARG A 1 94 ? 15.514 4.898 -15.848 1.00 91.56 94 ARG A N 1
ATOM 719 C CA . ARG A 1 94 ? 14.437 5.905 -15.882 1.00 91.56 94 ARG A CA 1
ATOM 720 C C . ARG A 1 94 ? 13.450 5.679 -17.033 1.00 91.56 94 ARG A C 1
ATOM 722 O O . ARG A 1 94 ? 12.331 6.181 -16.977 1.00 91.56 94 ARG A O 1
ATOM 729 N N . GLY A 1 95 ? 13.855 4.942 -18.065 1.00 90.88 95 GLY A N 1
ATOM 730 C CA . GLY A 1 95 ? 13.062 4.687 -19.260 1.00 90.88 95 GLY A CA 1
ATOM 731 C C . GLY A 1 95 ? 11.942 3.667 -19.049 1.00 90.88 95 GLY A C 1
ATOM 732 O O . GLY A 1 95 ? 12.087 2.670 -18.346 1.00 90.88 95 GLY A O 1
ATOM 733 N N . GLU A 1 96 ? 10.818 3.884 -19.729 1.00 91.94 96 GLU A N 1
ATOM 734 C CA . GLU A 1 96 ? 9.632 3.022 -19.645 1.00 91.94 96 GLU A CA 1
ATOM 735 C C . GLU A 1 96 ? 9.868 1.610 -20.214 1.00 91.94 96 GLU A C 1
ATOM 737 O O . GLU A 1 96 ? 9.274 0.638 -19.745 1.00 91.94 96 GLU A O 1
ATOM 742 N N . SER A 1 97 ? 10.755 1.480 -21.207 1.00 91.50 97 SER A N 1
ATOM 743 C CA . SER A 1 97 ? 11.038 0.217 -21.901 1.00 91.50 97 SER A CA 1
ATOM 744 C C . SER A 1 97 ? 11.563 -0.868 -20.963 1.00 91.50 97 SER A C 1
ATOM 746 O O . SER A 1 97 ? 11.124 -2.016 -21.058 1.00 91.50 97 SER A O 1
ATOM 748 N N . LEU A 1 98 ? 12.446 -0.510 -20.026 1.00 95.00 98 LEU A N 1
ATOM 749 C CA . LEU A 1 98 ? 12.987 -1.441 -19.039 1.00 95.00 98 LEU A CA 1
ATOM 750 C C . LEU A 1 98 ? 11.872 -2.004 -18.158 1.00 95.00 98 LEU A C 1
ATOM 752 O O . LEU A 1 98 ? 11.728 -3.220 -18.030 1.00 95.00 98 LEU A O 1
ATOM 756 N N . TRP A 1 99 ? 11.032 -1.127 -17.610 1.00 93.62 99 TRP A N 1
ATOM 757 C CA . TRP A 1 99 ? 9.959 -1.526 -16.705 1.00 93.62 99 TRP A CA 1
ATOM 758 C C . TRP A 1 99 ? 8.854 -2.314 -17.409 1.00 93.62 99 TRP A C 1
ATOM 760 O O . TRP A 1 99 ? 8.380 -3.308 -16.862 1.00 93.62 99 TRP A O 1
ATOM 770 N N . GLN A 1 100 ? 8.467 -1.937 -18.632 1.00 91.56 100 GLN A N 1
ATOM 771 C CA . GLN A 1 100 ? 7.503 -2.721 -19.412 1.00 91.56 100 GLN A CA 1
ATOM 772 C C . GLN A 1 100 ? 8.042 -4.115 -19.740 1.00 91.56 100 GLN A C 1
ATOM 774 O O . GLN A 1 100 ? 7.308 -5.094 -19.605 1.00 91.56 100 GLN A O 1
ATOM 779 N N . THR A 1 101 ? 9.325 -4.225 -20.095 1.00 93.62 101 THR A N 1
ATOM 780 C CA . THR A 1 101 ? 9.969 -5.522 -20.357 1.00 93.62 101 THR A CA 1
ATOM 781 C C . THR A 1 101 ? 10.010 -6.377 -19.091 1.00 93.62 101 THR A C 1
ATOM 783 O O . THR A 1 101 ? 9.656 -7.554 -19.124 1.00 93.62 101 THR A O 1
ATOM 786 N N . ALA A 1 102 ? 10.348 -5.779 -17.947 1.00 94.19 102 ALA A N 1
ATOM 787 C CA . ALA A 1 102 ? 10.353 -6.456 -16.655 1.00 94.19 102 ALA A CA 1
ATOM 788 C C . ALA A 1 102 ? 8.962 -6.982 -16.258 1.00 94.19 102 ALA A C 1
ATOM 790 O O . ALA A 1 102 ? 8.830 -8.130 -15.831 1.00 94.19 102 ALA A O 1
ATOM 791 N N . ILE A 1 103 ? 7.915 -6.168 -16.445 1.00 92.31 103 ILE A N 1
ATOM 792 C CA . ILE A 1 103 ? 6.524 -6.569 -16.192 1.00 92.31 103 ILE A CA 1
ATOM 793 C C . ILE A 1 103 ? 6.112 -7.699 -17.134 1.00 92.31 103 ILE A C 1
ATOM 795 O O . ILE A 1 103 ? 5.579 -8.701 -16.669 1.00 92.31 103 ILE A O 1
ATOM 799 N N . ALA A 1 104 ? 6.364 -7.567 -18.439 1.00 91.81 104 ALA A N 1
ATOM 800 C CA . ALA A 1 104 ? 5.996 -8.580 -19.427 1.00 91.81 104 ALA A CA 1
ATOM 801 C C . ALA A 1 104 ? 6.689 -9.924 -19.163 1.00 91.81 104 ALA A C 1
ATOM 803 O O . ALA A 1 104 ? 6.098 -10.980 -19.380 1.00 91.81 104 ALA A O 1
ATOM 804 N N . ARG A 1 105 ? 7.923 -9.884 -18.652 1.00 91.88 105 ARG A N 1
ATOM 805 C CA . ARG A 1 105 ? 8.696 -11.068 -18.281 1.00 91.88 105 ARG A CA 1
ATOM 806 C C . ARG A 1 105 ? 8.158 -11.752 -17.025 1.00 91.88 105 ARG A C 1
ATOM 808 O O . ARG A 1 105 ? 8.034 -12.972 -17.013 1.00 91.88 105 ARG A O 1
ATOM 815 N N . ARG A 1 106 ? 7.883 -10.989 -15.963 1.00 90.62 106 ARG A N 1
ATOM 816 C CA . ARG A 1 106 ? 7.504 -11.540 -14.650 1.00 90.62 106 ARG A CA 1
ATOM 817 C C . ARG A 1 106 ? 6.012 -11.846 -14.540 1.00 90.62 106 ARG A C 1
ATOM 819 O O . ARG A 1 106 ? 5.633 -12.864 -13.975 1.00 90.62 106 ARG A O 1
ATOM 826 N N . TRP A 1 107 ? 5.175 -10.992 -15.122 1.00 90.69 107 TRP A N 1
ATOM 827 C CA . TRP A 1 107 ? 3.717 -11.083 -15.070 1.00 90.69 107 TRP A CA 1
ATOM 828 C C . TRP A 1 107 ? 3.103 -10.942 -16.473 1.00 90.69 107 TRP A C 1
ATOM 830 O O . TRP A 1 107 ? 2.401 -9.963 -16.757 1.00 90.69 107 TRP A O 1
ATOM 840 N N . PRO A 1 108 ? 3.320 -11.927 -17.367 1.00 85.94 108 PRO A N 1
ATOM 841 C CA . PRO A 1 108 ? 2.931 -11.836 -18.779 1.00 85.94 108 PRO A CA 1
ATOM 842 C C . PRO A 1 108 ? 1.427 -11.598 -18.982 1.00 85.94 108 PRO A C 1
ATOM 844 O O . PRO A 1 108 ? 1.017 -10.911 -19.917 1.00 85.94 108 PRO A O 1
ATOM 847 N N . PHE A 1 109 ? 0.590 -12.101 -18.073 1.00 79.38 109 PHE A N 1
ATOM 848 C CA . PHE A 1 109 ? -0.870 -11.989 -18.160 1.00 79.38 109 PHE A CA 1
ATOM 849 C C . PHE A 1 109 ? -1.431 -10.651 -17.648 1.00 79.38 109 PHE A C 1
ATOM 851 O O . PHE A 1 109 ? -2.598 -10.335 -17.879 1.00 79.38 109 PHE A O 1
ATOM 858 N N . VAL A 1 110 ? -0.620 -9.825 -16.981 1.00 76.69 110 VAL A N 1
ATOM 859 C CA . VAL A 1 110 ? -1.064 -8.536 -16.417 1.00 76.69 110 VAL A CA 1
ATOM 860 C C . VAL A 1 110 ? -1.104 -7.430 -17.478 1.00 76.69 110 VAL A C 1
ATOM 862 O O . VAL A 1 110 ? -1.900 -6.489 -17.386 1.00 76.69 110 VAL A O 1
ATOM 865 N N . GLY A 1 111 ? -0.300 -7.561 -18.538 1.00 62.06 111 GLY A N 1
ATOM 866 C CA . GLY A 1 111 ? -0.197 -6.581 -19.624 1.00 62.06 111 GLY A CA 1
ATOM 867 C C . GLY A 1 111 ? -1.506 -6.307 -20.374 1.00 62.06 111 GLY A C 1
ATOM 868 O O . GLY A 1 111 ? -1.645 -5.243 -20.969 1.00 62.06 111 GLY A O 1
ATOM 869 N N . GLN A 1 112 ? -2.492 -7.209 -20.303 1.00 62.19 112 GLN A N 1
ATOM 870 C CA . GLN A 1 112 ? -3.764 -7.074 -21.024 1.00 62.19 112 GLN A CA 1
ATOM 871 C C . GLN A 1 112 ? -4.869 -6.343 -20.248 1.00 62.19 112 GLN A C 1
ATOM 873 O O . GLN A 1 112 ? -5.942 -6.082 -20.799 1.00 62.19 112 GLN A O 1
ATOM 878 N N . ARG A 1 113 ? -4.646 -5.982 -18.976 1.00 65.62 113 ARG A N 1
ATOM 879 C CA . ARG A 1 113 ? -5.679 -5.296 -18.187 1.00 65.62 113 ARG A CA 1
ATOM 880 C C . ARG A 1 113 ? -5.858 -3.852 -18.670 1.00 65.62 113 ARG A C 1
ATOM 882 O O . ARG A 1 113 ? -4.896 -3.076 -18.723 1.00 65.62 113 ARG A O 1
ATOM 889 N N . LYS A 1 114 ? -7.101 -3.497 -19.024 1.00 64.69 114 LYS A N 1
ATOM 890 C CA . LYS A 1 114 ? -7.511 -2.125 -19.369 1.00 64.69 114 LYS A CA 1
ATOM 891 C C . LYS A 1 114 ? -7.214 -1.180 -18.200 1.00 64.69 114 LYS A C 1
ATOM 893 O O . LYS A 1 114 ? -7.221 -1.590 -17.042 1.00 64.69 114 LYS A O 1
ATOM 898 N N . ARG A 1 115 ? -6.973 0.097 -18.512 1.00 77.12 115 ARG A N 1
ATOM 899 C CA . ARG A 1 115 ? -6.950 1.167 -17.505 1.00 77.12 115 ARG A CA 1
ATOM 900 C C . ARG A 1 115 ? -8.268 1.121 -16.725 1.00 77.12 115 ARG A C 1
ATOM 902 O O . ARG A 1 115 ? -9.327 1.065 -17.347 1.00 77.12 115 ARG A O 1
ATOM 909 N N . TRP A 1 116 ? -8.194 1.102 -15.398 1.00 84.88 116 TRP A N 1
ATOM 910 C CA . TRP A 1 116 ? -9.381 1.115 -14.548 1.00 84.88 116 TRP A CA 1
ATOM 911 C C . TRP A 1 116 ? -9.882 2.548 -14.307 1.00 84.88 116 TRP A C 1
ATOM 913 O O . TRP A 1 116 ? -9.080 3.489 -14.358 1.00 84.88 116 TRP A O 1
ATOM 923 N N . PRO A 1 117 ? -11.198 2.732 -14.091 1.00 85.69 117 PRO A N 1
ATOM 924 C CA . PRO A 1 117 ? -11.764 4.013 -13.672 1.00 85.69 117 PRO A CA 1
ATOM 925 C C . PRO A 1 117 ? -11.429 4.299 -12.201 1.00 85.69 117 PRO A C 1
ATOM 927 O O . PRO A 1 117 ? -10.991 3.404 -11.486 1.00 85.69 117 PRO A O 1
ATOM 930 N N . GLY A 1 118 ? -11.683 5.520 -11.732 1.00 84.31 118 GLY A N 1
ATOM 931 C CA . GLY A 1 118 ? -11.567 5.886 -10.316 1.00 84.31 118 GLY A CA 1
ATOM 932 C C . GLY A 1 118 ? -10.399 6.827 -9.989 1.00 84.31 118 GLY A C 1
ATOM 933 O O . GLY A 1 118 ? -9.650 7.227 -10.886 1.00 84.31 118 GLY A O 1
ATOM 934 N N . PRO A 1 119 ? -10.283 7.230 -8.711 1.00 85.19 119 PRO A N 1
ATOM 935 C CA . PRO A 1 119 ? -9.361 8.276 -8.266 1.00 85.19 119 PRO A CA 1
ATOM 936 C C . PRO A 1 119 ? -7.882 7.862 -8.236 1.00 85.19 119 PRO A C 1
ATOM 938 O O . PRO A 1 119 ? -7.017 8.733 -8.276 1.00 85.19 119 PRO A O 1
ATOM 941 N N . ILE A 1 120 ? -7.569 6.564 -8.171 1.00 88.69 120 ILE A N 1
ATOM 942 C CA . ILE A 1 120 ? -6.203 6.047 -8.024 1.00 88.69 120 ILE A CA 1
ATOM 943 C C . ILE A 1 120 ? -5.679 5.589 -9.396 1.00 88.69 120 ILE A C 1
ATOM 945 O O . ILE A 1 120 ? -6.093 4.544 -9.913 1.00 88.69 120 ILE A O 1
ATOM 949 N N . PRO A 1 121 ? -4.754 6.346 -10.018 1.00 86.56 121 PRO A N 1
ATOM 950 C CA . PRO A 1 121 ? -4.265 6.040 -11.352 1.00 86.56 121 PRO A CA 1
ATOM 951 C C . PRO A 1 121 ? -3.265 4.877 -11.347 1.00 86.56 121 PRO A C 1
ATOM 953 O O . PRO A 1 121 ? -2.487 4.686 -10.419 1.00 86.56 121 PRO A O 1
ATOM 956 N N . ARG A 1 122 ? -3.213 4.159 -12.472 1.00 83.56 122 ARG A N 1
ATOM 957 C CA . ARG A 1 122 ? -2.265 3.060 -12.732 1.00 83.56 122 ARG A CA 1
ATOM 958 C C . ARG A 1 122 ? -0.794 3.496 -12.854 1.00 83.56 122 ARG A C 1
ATOM 960 O O . ARG A 1 122 ? 0.099 2.667 -12.743 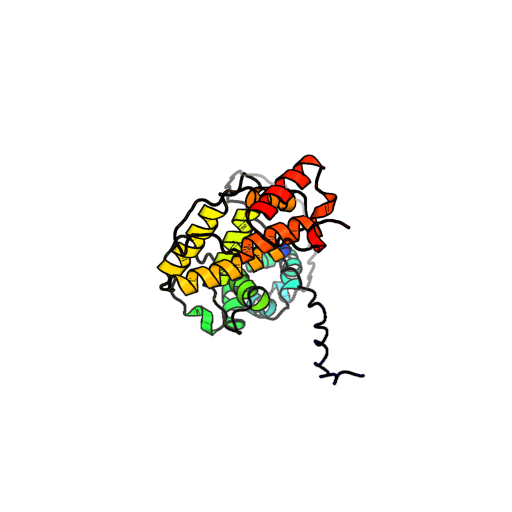1.00 83.56 122 ARG A O 1
ATOM 967 N N . GLY A 1 123 ? -0.526 4.777 -13.111 1.00 85.62 123 GLY A N 1
ATOM 968 C CA . GLY A 1 123 ? 0.835 5.295 -13.303 1.00 85.62 123 GLY A CA 1
ATOM 969 C C . GLY A 1 123 ? 1.614 4.660 -14.468 1.00 85.62 123 GLY A C 1
ATOM 970 O O . GLY A 1 123 ? 1.044 4.002 -15.342 1.00 85.62 123 GLY A O 1
ATOM 971 N N . LEU A 1 124 ? 2.928 4.908 -14.476 1.00 88.00 124 LEU A N 1
ATOM 972 C CA . LEU A 1 124 ? 3.893 4.421 -15.472 1.00 88.00 124 LEU A CA 1
ATOM 973 C C . LEU A 1 124 ? 4.548 3.097 -15.045 1.00 88.00 124 LEU A C 1
ATOM 975 O O . LEU A 1 124 ? 4.287 2.585 -13.954 1.00 88.00 124 LEU A O 1
ATOM 979 N N . GLY A 1 125 ? 5.408 2.536 -15.893 1.00 89.38 125 GLY A N 1
ATOM 980 C CA . GLY A 1 125 ? 5.991 1.202 -15.768 1.00 89.38 125 GLY A CA 1
ATOM 981 C C . GLY A 1 125 ? 6.661 0.948 -14.428 1.00 89.38 125 GLY A C 1
ATOM 982 O O . GLY A 1 125 ? 6.394 -0.086 -13.823 1.00 89.38 125 GLY A O 1
ATOM 983 N N . ARG A 1 126 ? 7.446 1.900 -13.909 1.00 91.19 126 ARG A N 1
ATOM 984 C CA . ARG A 1 126 ? 8.078 1.773 -12.583 1.00 91.19 126 ARG A CA 1
ATOM 985 C C . ARG A 1 126 ? 7.039 1.581 -11.479 1.00 91.19 126 ARG A C 1
ATOM 987 O O . ARG A 1 126 ? 7.102 0.592 -10.760 1.00 91.19 126 ARG A O 1
ATOM 994 N N . ARG A 1 127 ? 6.027 2.457 -11.403 1.00 92.25 127 ARG A N 1
ATOM 995 C CA . ARG A 1 127 ? 4.937 2.352 -10.412 1.00 92.25 127 ARG A CA 1
ATOM 996 C C . ARG A 1 127 ? 4.161 1.046 -10.571 1.00 92.25 127 ARG A C 1
ATOM 998 O O . ARG A 1 127 ? 3.849 0.391 -9.583 1.00 92.25 127 ARG A O 1
ATOM 1005 N N . ARG A 1 128 ? 3.854 0.655 -11.811 1.00 92.38 128 ARG A N 1
ATOM 1006 C CA . ARG A 1 128 ? 3.153 -0.602 -12.113 1.00 92.38 128 ARG A CA 1
ATOM 1007 C C . ARG A 1 128 ? 3.945 -1.819 -11.654 1.00 92.38 128 ARG A C 1
ATOM 1009 O O . ARG A 1 128 ? 3.367 -2.717 -11.054 1.00 92.38 128 ARG A O 1
ATOM 1016 N N . TYR A 1 129 ? 5.251 -1.834 -11.906 1.00 92.56 129 TYR A N 1
ATOM 1017 C CA . TYR A 1 129 ? 6.130 -2.898 -11.445 1.00 92.56 129 TYR A CA 1
ATOM 1018 C C . TYR A 1 129 ? 6.104 -2.984 -9.912 1.00 92.56 129 TYR A C 1
ATOM 1020 O O . TYR A 1 129 ? 5.905 -4.068 -9.368 1.00 92.56 129 TYR A O 1
ATOM 1028 N N . THR A 1 130 ? 6.233 -1.853 -9.210 1.00 92.44 130 THR A N 1
ATOM 1029 C CA . THR A 1 130 ? 6.172 -1.814 -7.739 1.00 92.44 130 THR A CA 1
ATOM 1030 C C . THR A 1 130 ? 4.828 -2.309 -7.213 1.00 92.44 130 THR A C 1
ATOM 1032 O O . THR A 1 130 ? 4.796 -3.111 -6.285 1.00 92.44 130 THR A O 1
ATOM 1035 N N . ALA A 1 131 ? 3.719 -1.885 -7.822 1.00 93.06 131 ALA A N 1
ATOM 1036 C CA . ALA A 1 131 ? 2.380 -2.320 -7.436 1.00 93.06 131 ALA A CA 1
ATOM 1037 C C . ALA A 1 131 ? 2.223 -3.840 -7.570 1.00 93.06 131 ALA A C 1
ATOM 1039 O O . ALA A 1 131 ? 1.727 -4.496 -6.657 1.00 93.06 131 ALA A O 1
ATOM 1040 N N . LEU A 1 132 ? 2.692 -4.418 -8.677 1.00 92.06 132 LEU A N 1
ATOM 1041 C CA . LEU A 1 132 ? 2.651 -5.865 -8.888 1.00 92.06 132 LEU A CA 1
ATOM 1042 C C . LEU A 1 132 ? 3.534 -6.617 -7.904 1.00 92.06 132 LEU A C 1
ATOM 1044 O O . LEU A 1 132 ? 3.104 -7.621 -7.345 1.00 92.06 132 LEU A O 1
ATOM 1048 N N . TYR A 1 133 ? 4.728 -6.094 -7.638 1.00 91.56 133 TYR A N 1
ATOM 1049 C CA . TYR A 1 133 ? 5.628 -6.669 -6.651 1.00 91.56 133 TYR A CA 1
ATOM 1050 C C . TYR A 1 133 ? 4.984 -6.693 -5.260 1.00 91.56 133 TYR A C 1
ATOM 1052 O O . TYR A 1 133 ? 4.983 -7.725 -4.595 1.00 91.56 133 TYR A O 1
ATOM 1060 N N . VAL A 1 134 ? 4.378 -5.589 -4.828 1.00 91.56 134 VAL A N 1
ATOM 1061 C CA . VAL A 1 134 ? 3.662 -5.518 -3.547 1.00 91.56 134 VAL A CA 1
ATOM 1062 C C . VAL A 1 134 ? 2.465 -6.468 -3.529 1.00 91.56 134 VAL A C 1
ATOM 1064 O O . VAL A 1 134 ? 2.285 -7.196 -2.556 1.00 91.56 134 VAL A O 1
ATOM 1067 N N . SER A 1 135 ? 1.663 -6.502 -4.595 1.00 90.62 135 SER A N 1
ATOM 1068 C CA . SER A 1 135 ? 0.516 -7.411 -4.672 1.00 90.62 135 SER A CA 1
ATOM 1069 C C . SER A 1 135 ? 0.926 -8.882 -4.611 1.00 90.62 135 SER A C 1
ATOM 1071 O O . SER A 1 135 ? 0.132 -9.686 -4.146 1.00 90.62 135 SER A O 1
ATOM 1073 N N . GLU A 1 136 ? 2.114 -9.238 -5.098 1.00 90.06 136 GLU A N 1
ATOM 1074 C CA . GLU A 1 136 ? 2.618 -10.615 -5.088 1.00 90.06 136 GLU A CA 1
ATOM 1075 C C . GLU A 1 136 ? 3.194 -11.025 -3.722 1.00 90.06 136 GLU A C 1
ATOM 1077 O O . GLU A 1 136 ? 2.990 -12.159 -3.300 1.00 90.06 136 GLU A O 1
ATOM 1082 N N . HIS A 1 137 ? 3.901 -10.130 -3.019 1.00 86.38 137 HIS A N 1
ATOM 1083 C CA . HIS A 1 137 ? 4.682 -10.516 -1.826 1.00 86.38 137 HIS A CA 1
ATOM 1084 C C . HIS A 1 137 ? 4.157 -9.953 -0.507 1.00 86.38 137 HIS A C 1
ATOM 1086 O O . HIS A 1 137 ? 4.478 -10.491 0.548 1.00 86.38 137 HIS A O 1
ATOM 1092 N N . VAL A 1 138 ? 3.410 -8.850 -0.538 1.00 82.81 138 VAL A N 1
ATOM 1093 C CA . VAL A 1 138 ? 2.983 -8.132 0.674 1.00 82.81 138 VAL A CA 1
ATOM 1094 C C . VAL A 1 138 ? 1.514 -8.402 0.985 1.00 82.81 138 VAL A C 1
ATOM 1096 O O . VAL A 1 138 ? 1.129 -8.459 2.152 1.00 82.81 138 VAL A O 1
ATOM 1099 N N . ILE A 1 139 ? 0.681 -8.584 -0.042 1.00 80.88 139 ILE A N 1
ATOM 1100 C CA . ILE A 1 139 ? -0.766 -8.749 0.113 1.00 80.88 139 ILE A CA 1
ATOM 1101 C C . ILE A 1 139 ? -1.137 -10.194 -0.217 1.00 80.88 139 ILE A C 1
ATOM 1103 O O . ILE A 1 139 ? -1.088 -10.611 -1.368 1.00 80.88 139 ILE A O 1
ATOM 1107 N N . ALA A 1 140 ? -1.525 -10.964 0.797 1.00 66.38 140 ALA A N 1
ATOM 1108 C CA . ALA A 1 140 ? -1.954 -12.347 0.619 1.00 66.38 140 ALA A CA 1
ATOM 1109 C C . ALA A 1 140 ? -3.383 -12.407 0.044 1.00 66.38 140 ALA A C 1
ATOM 1111 O O . ALA A 1 140 ? -4.358 -12.430 0.792 1.00 66.38 140 ALA A O 1
ATOM 1112 N N . LEU A 1 141 ? -3.507 -12.410 -1.285 1.00 69.44 141 LEU A N 1
ATOM 1113 C CA . LEU A 1 141 ? -4.773 -12.604 -2.004 1.00 69.44 141 LEU A CA 1
ATOM 1114 C C . LEU A 1 141 ? -4.870 -14.020 -2.582 1.00 69.44 141 LEU A C 1
ATOM 1116 O O . LEU A 1 141 ? -4.908 -14.166 -3.794 1.00 69.44 141 LEU A O 1
ATOM 1120 N N . ASP A 1 142 ? -4.846 -15.069 -1.757 1.00 69.19 142 ASP A N 1
ATOM 1121 C CA . ASP A 1 142 ? -5.020 -16.471 -2.201 1.00 69.19 142 ASP A CA 1
ATOM 1122 C C . ASP A 1 142 ? -4.180 -16.885 -3.440 1.00 69.19 142 ASP A C 1
ATOM 1124 O O . ASP A 1 142 ? -4.562 -17.758 -4.215 1.00 69.19 142 ASP A O 1
ATOM 1128 N N . GLY A 1 143 ? -3.017 -16.252 -3.645 1.00 67.44 143 GLY A N 1
ATOM 1129 C CA . GLY A 1 143 ? -2.143 -16.471 -4.805 1.00 67.44 143 GLY A CA 1
ATOM 1130 C C . GLY A 1 143 ? -2.520 -15.711 -6.089 1.00 67.44 143 GLY A C 1
ATOM 1131 O O . GLY A 1 143 ? -1.806 -15.825 -7.086 1.00 67.44 143 GLY A O 1
ATOM 1132 N N . GLU A 1 144 ? -3.589 -14.913 -6.093 1.00 80.62 144 GLU A N 1
ATOM 1133 C CA . GLU A 1 144 ? -3.958 -14.033 -7.203 1.00 80.62 144 GLU A CA 1
ATOM 1134 C C . GLU A 1 144 ? -3.266 -12.669 -7.118 1.00 80.62 144 GLU A C 1
ATOM 1136 O O . GLU A 1 144 ? -3.358 -11.938 -6.134 1.00 80.62 144 GLU A O 1
ATOM 1141 N N . ILE A 1 145 ? -2.620 -12.277 -8.216 1.00 84.25 145 ILE A N 1
ATOM 1142 C CA . ILE A 1 145 ? -2.003 -10.956 -8.339 1.00 84.25 145 ILE A CA 1
ATOM 1143 C C . ILE A 1 145 ? -3.039 -9.978 -8.897 1.00 84.25 145 ILE A C 1
ATOM 1145 O O . ILE A 1 145 ? -3.529 -10.120 -10.030 1.00 84.25 145 ILE A O 1
ATOM 1149 N N . ASP A 1 146 ? -3.348 -8.944 -8.116 1.00 88.81 146 ASP A N 1
ATOM 1150 C CA . ASP A 1 146 ? -4.209 -7.844 -8.529 1.00 88.81 146 ASP A CA 1
ATOM 1151 C C . ASP A 1 146 ? -3.432 -6.525 -8.544 1.00 88.81 146 ASP A C 1
ATOM 1153 O O . ASP A 1 146 ? -3.190 -5.893 -7.517 1.00 88.81 146 ASP A O 1
ATOM 1157 N N . GLU A 1 147 ? -3.074 -6.080 -9.754 1.00 90.94 147 GLU A N 1
ATOM 1158 C CA . GLU A 1 147 ? -2.377 -4.809 -9.972 1.00 90.94 147 GLU A CA 1
ATOM 1159 C C . GLU A 1 147 ? -3.085 -3.643 -9.267 1.00 90.94 147 GLU A C 1
ATOM 1161 O O . GLU A 1 147 ? -2.422 -2.790 -8.679 1.00 90.94 147 GLU A O 1
ATOM 1166 N N . LEU A 1 148 ? -4.425 -3.623 -9.281 1.00 92.25 148 LEU A N 1
ATOM 1167 C CA . LEU A 1 148 ? -5.212 -2.573 -8.639 1.00 92.25 148 LEU A CA 1
ATOM 1168 C C . LEU A 1 148 ? -4.941 -2.521 -7.132 1.00 92.25 148 LEU A C 1
ATOM 1170 O O . LEU A 1 148 ? -4.722 -1.445 -6.583 1.00 92.25 148 LEU A O 1
ATOM 1174 N N . VAL A 1 149 ? -4.919 -3.680 -6.476 1.00 93.50 149 VAL A N 1
ATOM 1175 C CA . VAL A 1 149 ? -4.682 -3.801 -5.032 1.00 93.50 149 VAL A CA 1
ATOM 1176 C C . VAL A 1 149 ? -3.282 -3.296 -4.677 1.00 93.50 149 VAL A C 1
ATOM 1178 O O . VAL A 1 149 ? -3.130 -2.520 -3.734 1.00 93.50 149 VAL A O 1
ATOM 1181 N N . GLY A 1 150 ? -2.280 -3.630 -5.493 1.00 93.75 150 GLY A N 1
ATOM 1182 C CA . GLY A 1 150 ? -0.930 -3.084 -5.367 1.00 93.75 150 GLY A CA 1
ATOM 1183 C C . GLY A 1 150 ? -0.870 -1.556 -5.468 1.00 93.75 150 GLY A C 1
ATOM 1184 O O . GLY A 1 150 ? -0.209 -0.907 -4.659 1.00 93.75 150 GLY A O 1
ATOM 1185 N N . HIS A 1 151 ? -1.587 -0.949 -6.420 1.00 94.50 151 HIS A N 1
ATOM 1186 C CA . HIS A 1 151 ? -1.625 0.518 -6.553 1.00 94.50 151 HIS A CA 1
ATOM 1187 C C . HIS A 1 151 ? -2.338 1.201 -5.398 1.00 94.50 151 HIS A C 1
ATOM 1189 O O . HIS A 1 151 ? -1.925 2.283 -4.988 1.00 94.50 151 HIS A O 1
ATOM 1195 N N . ILE A 1 152 ? -3.392 0.582 -4.876 1.00 95.88 152 ILE A N 1
ATOM 1196 C CA . ILE A 1 152 ? -4.123 1.095 -3.719 1.00 95.88 152 ILE A CA 1
ATOM 1197 C C . ILE A 1 152 ? -3.242 1.037 -2.465 1.00 95.88 152 ILE A C 1
ATOM 1199 O O . ILE A 1 152 ? -3.240 1.991 -1.691 1.00 95.88 152 ILE A O 1
ATOM 1203 N N . TYR A 1 153 ? -2.447 -0.024 -2.293 1.00 95.88 153 TYR A N 1
ATOM 1204 C CA . TYR A 1 153 ? -1.439 -0.088 -1.234 1.00 95.88 153 TYR A CA 1
ATOM 1205 C C . TYR A 1 153 ? -0.427 1.050 -1.349 1.00 95.88 153 TYR A C 1
ATOM 1207 O O . TYR A 1 153 ? -0.198 1.751 -0.367 1.00 95.88 153 TYR A O 1
ATOM 1215 N N . LEU A 1 154 ? 0.157 1.255 -2.537 1.00 95.25 154 LEU A N 1
ATOM 1216 C CA . LEU A 1 154 ? 1.148 2.315 -2.738 1.00 95.25 154 LEU A CA 1
ATOM 1217 C C . LEU A 1 154 ? 0.541 3.689 -2.477 1.00 95.25 154 LEU A C 1
ATOM 1219 O O . LEU A 1 154 ? 1.128 4.472 -1.745 1.00 95.25 154 LEU A O 1
ATOM 1223 N N . TYR A 1 155 ? -0.658 3.940 -3.004 1.00 95.56 155 TYR A N 1
ATOM 1224 C CA . TYR A 1 155 ? -1.400 5.168 -2.739 1.00 95.56 155 TYR A CA 1
ATOM 1225 C C . TYR A 1 155 ? -1.594 5.393 -1.238 1.00 95.56 155 TYR A C 1
ATOM 1227 O O . TYR A 1 155 ? -1.266 6.461 -0.736 1.00 95.56 155 TYR A O 1
ATOM 1235 N N . LEU A 1 156 ? -2.102 4.395 -0.510 1.00 95.75 156 LEU A N 1
ATOM 1236 C CA . LEU A 1 156 ? -2.354 4.541 0.918 1.00 95.75 156 LEU A CA 1
ATOM 1237 C C . LEU A 1 156 ? -1.055 4.789 1.690 1.00 95.75 156 LEU A C 1
ATOM 1239 O O . LEU A 1 156 ? -1.014 5.691 2.520 1.00 95.75 156 LEU A O 1
ATOM 1243 N N . LYS A 1 157 ? 0.002 4.025 1.395 1.00 94.44 157 LYS A N 1
ATOM 1244 C CA . LYS A 1 157 ? 1.317 4.199 2.016 1.00 94.44 157 LYS A CA 1
ATOM 1245 C C . LYS A 1 157 ? 1.853 5.618 1.777 1.00 94.44 157 LYS A C 1
ATOM 1247 O O . LYS A 1 157 ? 2.145 6.319 2.737 1.00 94.44 157 LYS A O 1
ATOM 1252 N N . GLU A 1 158 ? 1.858 6.071 0.523 1.00 92.88 158 GLU A N 1
ATOM 1253 C CA . GLU A 1 158 ? 2.290 7.419 0.128 1.00 92.88 158 GLU A CA 1
ATOM 1254 C C . GLU A 1 158 ? 1.497 8.512 0.850 1.00 92.88 158 GLU A C 1
ATOM 1256 O O . GLU A 1 158 ? 2.086 9.480 1.314 1.00 92.88 158 GLU A O 1
ATOM 1261 N N . GLN A 1 159 ? 0.171 8.368 0.965 1.00 93.12 159 GLN A N 1
ATOM 1262 C CA . GLN A 1 159 ? -0.668 9.348 1.658 1.00 93.12 159 GLN A CA 1
ATOM 1263 C C . GLN A 1 159 ? -0.392 9.407 3.159 1.00 93.12 159 GLN A C 1
ATOM 1265 O O . GLN A 1 159 ? -0.499 10.482 3.738 1.00 93.12 159 GLN A O 1
ATOM 1270 N N . LEU A 1 160 ? -0.069 8.277 3.787 1.00 91.81 160 LEU A N 1
ATOM 1271 C CA . LEU A 1 160 ? 0.231 8.206 5.216 1.00 91.81 160 LEU A CA 1
ATOM 1272 C C . LEU A 1 160 ? 1.631 8.733 5.550 1.00 91.81 160 LEU A C 1
ATOM 1274 O O . LEU A 1 160 ? 1.806 9.309 6.617 1.00 91.81 160 LEU A O 1
ATOM 1278 N N . GLU A 1 161 ? 2.586 8.582 4.634 1.00 88.44 161 GLU A N 1
ATOM 1279 C CA . GLU A 1 161 ? 3.971 9.060 4.771 1.00 88.44 161 GLU A CA 1
ATOM 1280 C C . GLU A 1 161 ? 4.148 10.535 4.361 1.00 88.44 161 GLU A C 1
ATOM 1282 O O . GLU A 1 161 ? 5.259 11.070 4.385 1.00 88.44 161 GLU A O 1
ATOM 1287 N N . LEU A 1 162 ? 3.064 11.235 3.996 1.00 83.81 162 LEU A N 1
ATOM 1288 C CA . LEU A 1 162 ? 3.122 12.668 3.719 1.00 83.81 162 LEU A CA 1
ATOM 1289 C C . LEU A 1 162 ? 3.547 13.447 4.972 1.00 83.81 162 LEU A C 1
ATOM 1291 O O . LEU A 1 162 ? 2.839 13.507 5.978 1.00 83.81 162 LEU A O 1
ATOM 1295 N N . LEU A 1 163 ? 4.676 14.150 4.856 1.00 67.00 163 LEU A N 1
ATOM 1296 C CA . LEU A 1 163 ? 5.213 15.014 5.912 1.00 67.00 163 LEU A CA 1
ATOM 1297 C C . LEU A 1 163 ? 4.273 16.179 6.270 1.00 67.00 163 LEU A C 1
ATOM 1299 O O . LEU A 1 163 ? 4.313 16.691 7.389 1.00 67.00 163 LEU A O 1
ATOM 1303 N N . ILE A 1 164 ? 3.409 16.593 5.338 1.00 72.25 164 ILE A N 1
ATOM 1304 C CA . ILE A 1 164 ? 2.408 17.641 5.554 1.00 72.25 164 ILE A CA 1
ATOM 1305 C C . ILE A 1 164 ? 1.059 16.971 5.787 1.00 72.25 164 ILE A C 1
ATOM 1307 O O . ILE A 1 164 ? 0.528 16.340 4.880 1.00 72.25 164 ILE A O 1
ATOM 1311 N N . MET A 1 165 ? 0.543 17.144 7.011 1.00 71.62 165 MET A N 1
ATOM 1312 C CA . MET A 1 165 ? -0.773 16.730 7.517 1.00 71.62 165 MET A CA 1
ATOM 1313 C C . MET A 1 165 ? -1.540 15.776 6.577 1.00 71.62 165 MET A C 1
ATOM 1315 O O . MET A 1 165 ? -2.345 16.248 5.771 1.00 71.62 165 MET A O 1
ATOM 1319 N N . PRO A 1 166 ? -1.323 14.450 6.692 1.00 77.12 166 PRO A N 1
ATOM 1320 C CA . PRO A 1 166 ? -2.001 13.485 5.838 1.00 77.12 166 PRO A CA 1
ATOM 1321 C C . PRO A 1 166 ? -3.525 13.628 5.943 1.00 77.12 166 PRO A C 1
ATOM 1323 O O . PRO A 1 166 ? -4.025 14.013 7.014 1.00 77.12 166 PRO A O 1
ATOM 1326 N N . PRO A 1 167 ? -4.273 13.324 4.863 1.00 84.44 167 PRO A N 1
ATOM 1327 C CA . PRO A 1 167 ? -5.726 13.347 4.903 1.00 84.44 167 PRO A CA 1
ATOM 1328 C C . PRO A 1 167 ? -6.256 12.458 6.038 1.00 84.44 167 PRO A C 1
ATOM 1330 O O . PRO A 1 167 ? -5.658 11.416 6.320 1.00 84.44 167 PRO A O 1
ATOM 1333 N N . PRO A 1 168 ? -7.390 12.821 6.666 1.00 88.75 168 PRO A N 1
ATOM 1334 C CA . PRO A 1 168 ? -8.038 11.972 7.657 1.00 88.75 168 PRO A CA 1
ATOM 1335 C C . PRO A 1 168 ? -8.219 10.547 7.135 1.00 88.75 168 PRO A C 1
ATOM 1337 O O . PRO A 1 168 ? -8.635 10.344 5.987 1.00 88.75 168 PRO A O 1
ATOM 1340 N N . SER A 1 169 ? -7.968 9.550 7.979 1.00 90.19 169 SER A N 1
ATOM 1341 C CA . SER A 1 169 ? -7.988 8.147 7.554 1.00 90.19 169 SER A CA 1
ATOM 1342 C C . SER A 1 169 ? -9.357 7.697 7.027 1.00 90.19 169 SER A C 1
ATOM 1344 O O . SER A 1 169 ? -9.421 6.840 6.148 1.00 90.19 169 SER A O 1
ATOM 1346 N N . ASN A 1 170 ? -10.451 8.326 7.476 1.00 89.50 170 ASN A N 1
ATOM 1347 C CA . ASN A 1 170 ? -11.799 8.100 6.940 1.00 89.50 170 ASN A CA 1
ATOM 1348 C C . ASN A 1 170 ? -11.929 8.514 5.460 1.00 89.50 170 ASN A C 1
ATOM 1350 O O . ASN A 1 170 ? -12.592 7.825 4.688 1.00 89.50 170 ASN A O 1
ATOM 1354 N N . ILE A 1 171 ? -11.273 9.605 5.044 1.00 91.75 171 ILE A N 1
ATOM 1355 C CA . ILE A 1 171 ? -11.268 10.064 3.643 1.00 91.75 171 ILE A CA 1
ATOM 1356 C C . ILE A 1 171 ? -10.440 9.109 2.783 1.00 91.75 171 ILE A C 1
ATOM 1358 O O . ILE A 1 171 ? -10.869 8.718 1.695 1.00 91.75 171 ILE A O 1
ATOM 1362 N N . LEU A 1 172 ? -9.278 8.687 3.288 1.00 93.81 172 LEU A N 1
ATOM 1363 C CA . LEU A 1 172 ? -8.444 7.690 2.616 1.00 93.81 172 LEU A CA 1
ATOM 1364 C C . LEU A 1 172 ? -9.199 6.369 2.449 1.00 93.81 172 LEU A C 1
ATOM 1366 O O . LEU A 1 172 ? -9.242 5.821 1.351 1.00 93.81 172 LEU A O 1
ATOM 1370 N N . HIS A 1 173 ? -9.858 5.888 3.506 1.00 94.62 173 HIS A N 1
ATOM 1371 C CA . HIS A 1 173 ? -10.669 4.677 3.443 1.00 94.62 173 HIS A CA 1
ATOM 1372 C C . HIS A 1 173 ? -11.803 4.811 2.422 1.00 94.62 173 HIS A C 1
ATOM 1374 O O . HIS A 1 173 ? -11.942 3.942 1.565 1.00 94.62 173 HIS A O 1
ATOM 1380 N N . GLY A 1 174 ? -12.550 5.919 2.440 1.00 94.44 174 GLY A N 1
ATOM 1381 C CA . GLY A 1 174 ? -13.609 6.159 1.460 1.00 94.44 174 GLY A CA 1
ATOM 1382 C C . GLY A 1 174 ? -13.107 6.189 0.017 1.00 94.44 174 GLY A C 1
ATOM 1383 O O . GLY A 1 174 ? -13.709 5.563 -0.849 1.00 94.44 174 GLY A O 1
ATOM 1384 N N . THR A 1 175 ? -11.942 6.791 -0.228 1.00 95.50 175 THR A N 1
ATOM 1385 C CA . THR A 1 175 ? -11.313 6.823 -1.560 1.00 95.50 175 THR A CA 1
ATOM 1386 C C . THR A 1 175 ? -10.962 5.417 -2.059 1.00 95.50 175 THR A C 1
ATOM 1388 O O . THR A 1 175 ? -11.164 5.096 -3.231 1.00 95.50 175 THR A O 1
ATOM 1391 N N . ILE A 1 176 ? -10.463 4.552 -1.171 1.00 96.50 176 ILE A N 1
ATOM 1392 C CA . ILE A 1 176 ? -10.157 3.148 -1.482 1.00 96.50 176 ILE A CA 1
ATOM 1393 C C . ILE A 1 176 ? -11.437 2.370 -1.815 1.00 96.50 176 ILE A C 1
ATOM 1395 O O . ILE A 1 176 ? -11.471 1.610 -2.786 1.00 96.50 176 ILE A O 1
ATOM 1399 N N . ILE A 1 177 ? -12.495 2.568 -1.029 1.00 96.75 177 ILE A N 1
ATOM 1400 C CA . ILE A 1 177 ? -13.805 1.956 -1.267 1.00 96.75 177 ILE A CA 1
ATOM 1401 C C . ILE A 1 177 ? -14.363 2.386 -2.629 1.00 96.75 177 ILE A C 1
ATOM 1403 O O . ILE A 1 177 ? -14.707 1.526 -3.445 1.00 96.75 177 ILE A O 1
ATOM 1407 N N . ASP A 1 178 ? -14.379 3.689 -2.916 1.00 96.12 178 ASP A N 1
ATOM 1408 C CA . ASP A 1 178 ? -14.860 4.235 -4.188 1.00 96.12 178 ASP A CA 1
ATOM 1409 C C . ASP A 1 178 ? -14.055 3.700 -5.373 1.00 96.12 178 ASP A C 1
ATOM 1411 O O . ASP A 1 178 ? -14.618 3.391 -6.427 1.00 96.12 178 ASP A O 1
ATOM 1415 N N . GLN A 1 179 ? -12.743 3.524 -5.197 1.00 96.00 179 GLN A N 1
ATOM 1416 C CA . GLN A 1 179 ? -11.877 2.932 -6.208 1.00 96.00 179 GLN A CA 1
ATOM 1417 C C . GLN A 1 179 ? -12.285 1.488 -6.534 1.00 96.00 179 GLN A C 1
ATOM 1419 O O . GLN A 1 179 ? -12.375 1.128 -7.710 1.00 96.00 179 GLN A O 1
ATOM 1424 N N . PHE A 1 180 ? -12.555 0.653 -5.531 1.00 95.69 180 PHE A N 1
ATOM 1425 C CA . PHE A 1 180 ? -12.975 -0.730 -5.764 1.00 95.69 180 PHE A CA 1
ATOM 1426 C C . PHE A 1 180 ? -14.372 -0.831 -6.374 1.00 95.69 180 PHE A C 1
ATOM 1428 O O . PHE A 1 180 ? -14.566 -1.608 -7.314 1.00 95.69 180 PHE A O 1
ATOM 1435 N N . ILE A 1 181 ? -15.323 -0.031 -5.891 1.00 95.25 181 ILE A N 1
ATOM 1436 C CA . ILE A 1 181 ? -16.688 0.005 -6.430 1.00 95.25 181 ILE A CA 1
ATOM 1437 C C . ILE A 1 181 ? -16.670 0.476 -7.889 1.00 95.25 181 ILE A C 1
ATOM 1439 O O . ILE A 1 181 ? -17.297 -0.149 -8.743 1.00 95.25 181 ILE A O 1
ATOM 1443 N N . SER A 1 182 ? -15.882 1.508 -8.211 1.00 94.81 182 SER A N 1
ATOM 1444 C CA . SER A 1 182 ? -15.702 1.990 -9.591 1.00 94.81 182 SER A CA 1
ATOM 1445 C C . SER A 1 182 ? -15.136 0.909 -10.516 1.00 94.81 182 SER A C 1
ATOM 1447 O O . SER A 1 182 ? -15.487 0.845 -11.692 1.00 94.81 182 SER A O 1
ATOM 1449 N N . CYS A 1 183 ? -14.291 0.023 -9.986 1.00 92.50 183 CYS A N 1
ATOM 1450 C CA . CYS A 1 183 ? -13.755 -1.139 -10.696 1.00 92.50 183 CYS A CA 1
ATOM 1451 C C . CYS A 1 183 ? -14.720 -2.339 -10.752 1.00 92.50 183 CYS A C 1
ATOM 1453 O O . CYS A 1 183 ? -14.319 -3.416 -11.194 1.00 92.50 183 CYS A O 1
ATOM 1455 N N . GLY A 1 184 ? -15.970 -2.184 -10.306 1.00 92.88 184 GLY A N 1
ATOM 1456 C CA . GLY A 1 184 ? -17.007 -3.216 -10.361 1.00 92.88 184 GLY A CA 1
ATOM 1457 C C . GLY A 1 184 ? -16.944 -4.251 -9.235 1.00 92.88 184 GLY A C 1
ATOM 1458 O O . GLY A 1 184 ? -17.559 -5.310 -9.355 1.00 92.88 184 GLY A O 1
ATOM 1459 N N . ARG A 1 185 ? -16.203 -3.994 -8.149 1.00 94.25 185 ARG A N 1
ATOM 1460 C CA . ARG A 1 185 ? -16.228 -4.856 -6.956 1.00 94.25 185 ARG A CA 1
ATOM 1461 C C . ARG A 1 185 ? -17.504 -4.588 -6.144 1.00 94.25 185 ARG A C 1
ATOM 1463 O O . ARG A 1 185 ? -17.970 -3.453 -6.075 1.00 94.25 185 ARG A O 1
ATOM 1470 N N . SER A 1 186 ? -18.056 -5.624 -5.507 1.00 96.88 186 SER A N 1
ATOM 1471 C CA . SER A 1 186 ? -19.162 -5.454 -4.553 1.00 96.88 186 SER A CA 1
ATOM 1472 C C . SER A 1 186 ? -18.708 -4.662 -3.323 1.00 96.88 186 SER A C 1
ATOM 1474 O O . SER A 1 186 ? -17.514 -4.604 -3.028 1.00 96.88 186 SER A O 1
ATOM 1476 N N . GLN A 1 187 ? -19.657 -4.090 -2.578 1.00 96.00 187 GLN A N 1
ATOM 1477 C CA . GLN A 1 187 ? -19.359 -3.373 -1.332 1.00 96.00 187 GLN A CA 1
ATOM 1478 C C . GLN A 1 187 ? -18.623 -4.263 -0.320 1.00 96.00 187 GLN A C 1
ATOM 1480 O O . GLN A 1 187 ? -17.620 -3.834 0.247 1.00 96.00 187 GLN A O 1
ATOM 1485 N N . ASP A 1 188 ? -19.049 -5.521 -0.171 1.00 95.69 188 ASP A N 1
ATOM 1486 C CA . ASP A 1 188 ? -18.395 -6.491 0.714 1.00 95.69 188 ASP A CA 1
ATOM 1487 C C . ASP A 1 188 ? -16.950 -6.756 0.299 1.00 95.69 188 ASP A C 1
ATOM 1489 O O . ASP A 1 188 ? -16.039 -6.701 1.127 1.00 95.69 188 ASP A O 1
ATOM 1493 N N . LYS A 1 189 ? -16.714 -6.978 -1.001 1.00 94.62 189 LYS A N 1
ATOM 1494 C CA . LYS A 1 189 ? -15.364 -7.250 -1.496 1.00 94.62 189 LYS A CA 1
ATOM 1495 C C . LYS A 1 189 ? -14.473 -6.015 -1.407 1.00 94.62 189 LYS A C 1
ATOM 1497 O O . LYS A 1 189 ? -13.302 -6.139 -1.060 1.00 94.62 189 LYS A O 1
ATOM 1502 N N . ALA A 1 190 ? -15.018 -4.833 -1.691 1.00 95.75 190 ALA A N 1
ATOM 1503 C CA . ALA A 1 190 ? -14.319 -3.564 -1.525 1.00 95.75 190 ALA A CA 1
ATOM 1504 C C . ALA A 1 190 ? -13.885 -3.365 -0.068 1.00 95.75 190 ALA A C 1
ATOM 1506 O O . ALA A 1 190 ? -12.719 -3.070 0.182 1.00 95.75 190 ALA A O 1
ATOM 1507 N N . HIS A 1 191 ? -14.788 -3.593 0.889 1.00 95.06 191 HIS A N 1
ATOM 1508 C CA . HIS A 1 191 ? -14.492 -3.483 2.315 1.00 95.06 191 HIS A CA 1
ATOM 1509 C C . HIS A 1 191 ? -13.439 -4.502 2.771 1.00 95.06 191 HIS A C 1
ATOM 1511 O O . HIS A 1 191 ? -12.493 -4.151 3.482 1.00 95.06 191 HIS A O 1
ATOM 1517 N N . GLU A 1 192 ? -13.556 -5.759 2.337 1.00 94.62 192 GLU A N 1
ATOM 1518 C CA . GLU A 1 192 ? -12.593 -6.815 2.650 1.00 94.62 192 GLU A CA 1
ATOM 1519 C C . GLU A 1 192 ? -11.183 -6.461 2.153 1.00 94.62 192 GLU A C 1
ATOM 1521 O O . GLU A 1 192 ? -10.239 -6.440 2.951 1.00 94.62 192 GLU A O 1
ATOM 1526 N N . LEU A 1 193 ? -11.056 -6.128 0.863 1.00 94.62 193 LEU A N 1
ATOM 1527 C CA . LEU A 1 193 ? -9.787 -5.765 0.229 1.00 94.62 193 LEU A CA 1
ATOM 1528 C C . LEU A 1 193 ? -9.197 -4.495 0.845 1.00 94.62 193 LEU A C 1
ATOM 1530 O O . LEU A 1 193 ? -8.013 -4.465 1.175 1.00 94.62 193 LEU A O 1
ATOM 1534 N N . ALA A 1 194 ? -10.018 -3.464 1.068 1.00 95.56 194 ALA A N 1
ATOM 1535 C CA . ALA A 1 194 ? -9.586 -2.241 1.738 1.00 95.56 194 ALA A CA 1
ATOM 1536 C C . ALA A 1 194 ? -9.001 -2.553 3.117 1.00 95.56 194 ALA A C 1
ATOM 1538 O O . ALA A 1 194 ? -7.949 -2.031 3.480 1.00 95.56 194 ALA A O 1
ATOM 1539 N N . SER A 1 195 ? -9.644 -3.444 3.872 1.00 94.94 195 SER A N 1
ATOM 1540 C CA . SER A 1 195 ? -9.150 -3.840 5.184 1.00 94.94 195 SER A CA 1
ATOM 1541 C C . SER A 1 195 ? -7.806 -4.564 5.119 1.00 94.94 195 SER A C 1
ATOM 1543 O O . SER A 1 195 ? -6.942 -4.316 5.956 1.00 94.94 195 SER A O 1
ATOM 1545 N N . GLN A 1 196 ? -7.634 -5.480 4.162 1.00 94.75 196 GLN A N 1
ATOM 1546 C CA . GLN A 1 196 ? -6.376 -6.206 3.966 1.00 94.75 196 GLN A CA 1
ATOM 1547 C C . GLN A 1 196 ? -5.243 -5.244 3.604 1.00 94.75 196 GLN A C 1
ATOM 1549 O O . GLN A 1 196 ? -4.159 -5.333 4.174 1.00 94.75 196 GLN A O 1
ATOM 1554 N N . ILE A 1 197 ? -5.515 -4.280 2.723 1.00 95.62 197 ILE A N 1
ATOM 1555 C CA . ILE A 1 197 ? -4.544 -3.259 2.324 1.00 95.62 197 ILE A CA 1
ATOM 1556 C C . ILE A 1 197 ? -4.166 -2.370 3.506 1.00 95.62 197 ILE A C 1
ATOM 1558 O O . ILE A 1 197 ? -2.983 -2.151 3.737 1.00 95.62 197 ILE A O 1
ATOM 1562 N N . TRP A 1 198 ? -5.138 -1.900 4.288 1.00 96.06 198 TRP A N 1
ATOM 1563 C CA . TRP A 1 198 ? -4.868 -1.111 5.491 1.00 96.06 198 TRP A CA 1
ATOM 1564 C C . TRP A 1 198 ? -3.965 -1.850 6.480 1.00 96.06 198 TRP A C 1
ATOM 1566 O O . TRP A 1 198 ? -2.989 -1.279 6.963 1.00 96.06 198 TRP A O 1
ATOM 1576 N N . LEU A 1 199 ? -4.263 -3.122 6.758 1.00 95.62 199 LEU A N 1
ATOM 1577 C CA . LEU A 1 199 ? -3.433 -3.956 7.630 1.00 95.62 199 LEU A CA 1
ATOM 1578 C C . LEU A 1 199 ? -2.020 -4.119 7.066 1.00 95.62 199 LEU A C 1
ATOM 1580 O O . LEU A 1 199 ? -1.047 -3.947 7.797 1.00 95.62 199 LEU A O 1
ATOM 1584 N N . ALA A 1 200 ? -1.908 -4.404 5.768 1.00 95.06 200 ALA A N 1
ATOM 1585 C CA . ALA A 1 200 ? -0.625 -4.534 5.095 1.00 95.06 200 ALA A CA 1
ATOM 1586 C C . ALA A 1 200 ? 0.191 -3.238 5.191 1.00 95.06 200 ALA A C 1
ATOM 1588 O O . ALA A 1 200 ? 1.363 -3.294 5.551 1.00 95.06 200 ALA A O 1
ATOM 1589 N N . VAL A 1 201 ? -0.412 -2.074 4.934 1.00 95.81 201 VAL A N 1
ATOM 1590 C CA . VAL A 1 201 ? 0.284 -0.783 5.023 1.00 95.81 201 VAL A CA 1
ATOM 1591 C C . VAL A 1 201 ? 0.733 -0.505 6.455 1.00 95.81 201 VAL A C 1
ATOM 1593 O O . VAL A 1 201 ? 1.919 -0.279 6.662 1.00 95.81 201 VAL A O 1
ATOM 1596 N N . ILE A 1 202 ? -0.152 -0.607 7.455 1.00 95.25 202 ILE A N 1
ATOM 1597 C CA . ILE A 1 202 ? 0.197 -0.353 8.870 1.00 95.25 202 ILE A CA 1
ATOM 1598 C C . ILE A 1 202 ? 1.354 -1.248 9.336 1.00 95.25 202 ILE A C 1
ATOM 1600 O O . ILE A 1 202 ? 2.259 -0.791 10.040 1.00 95.25 202 ILE A O 1
ATOM 1604 N N . ASN A 1 203 ? 1.352 -2.517 8.925 1.00 94.06 203 ASN A N 1
ATOM 1605 C CA . ASN A 1 203 ? 2.413 -3.463 9.263 1.00 94.06 203 ASN A CA 1
ATOM 1606 C C . ASN A 1 203 ? 3.768 -3.093 8.659 1.00 94.06 203 ASN A C 1
ATOM 1608 O O . ASN A 1 203 ? 4.786 -3.415 9.258 1.00 94.06 203 ASN A O 1
ATOM 1612 N N . ASN A 1 204 ? 3.779 -2.408 7.517 1.00 92.81 204 ASN A N 1
ATOM 1613 C CA . ASN A 1 204 ? 4.989 -2.068 6.772 1.00 92.81 204 ASN A CA 1
ATOM 1614 C C . ASN A 1 204 ? 5.397 -0.587 6.900 1.00 92.81 204 ASN A C 1
ATOM 1616 O O . ASN A 1 204 ? 6.321 -0.161 6.209 1.00 92.81 204 ASN A O 1
ATOM 1620 N N . LEU A 1 205 ? 4.722 0.201 7.747 1.00 92.56 205 LEU A N 1
ATOM 1621 C CA . LEU A 1 205 ? 5.188 1.542 8.114 1.00 92.56 205 LEU A CA 1
ATOM 1622 C C . LEU A 1 205 ? 6.461 1.442 8.959 1.00 92.56 205 LEU A C 1
ATOM 1624 O O . LEU A 1 205 ? 6.515 0.631 9.891 1.00 92.56 205 LEU A O 1
ATOM 1628 N N . GLU A 1 206 ? 7.435 2.300 8.658 1.00 90.75 206 GLU A N 1
ATOM 1629 C CA . GLU A 1 206 ? 8.704 2.391 9.381 1.00 90.75 206 GLU A CA 1
ATOM 1630 C C . GLU A 1 206 ? 8.504 2.735 10.860 1.00 90.75 206 GLU A C 1
ATOM 1632 O O . GLU A 1 206 ? 7.623 3.513 11.224 1.00 90.75 206 GLU A O 1
ATOM 1637 N N . GLU A 1 207 ? 9.345 2.185 11.730 1.00 90.81 207 GLU A N 1
ATOM 1638 C CA . GLU A 1 207 ? 9.310 2.458 13.168 1.00 90.81 207 GLU A CA 1
ATOM 1639 C C . GLU A 1 207 ? 10.091 3.734 13.490 1.00 90.81 207 GLU A C 1
ATOM 1641 O O . GLU A 1 207 ? 11.258 3.710 13.873 1.00 90.81 207 GLU A O 1
ATOM 1646 N N . ASN A 1 208 ? 9.440 4.877 13.288 1.00 92.12 208 ASN A N 1
ATOM 1647 C CA . ASN A 1 208 ? 10.002 6.194 13.563 1.00 92.12 208 ASN A CA 1
ATOM 1648 C C . ASN A 1 208 ? 8.973 7.104 14.264 1.00 92.12 208 ASN A C 1
ATOM 1650 O O . ASN A 1 208 ? 7.791 6.770 14.392 1.00 92.12 208 ASN A O 1
ATOM 1654 N N . GLU A 1 209 ? 9.423 8.271 14.732 1.00 91.69 209 GLU A N 1
ATOM 1655 C CA . GLU A 1 209 ? 8.571 9.236 15.445 1.00 91.69 209 GLU A CA 1
ATOM 1656 C C . GLU A 1 209 ? 7.385 9.713 14.588 1.00 91.69 209 GLU A C 1
ATOM 1658 O O . GLU A 1 209 ? 6.276 9.899 15.093 1.00 91.69 209 GLU A O 1
ATOM 1663 N N . HIS A 1 210 ? 7.587 9.850 13.276 1.00 91.62 210 HIS A N 1
ATOM 1664 C CA . HIS A 1 210 ? 6.523 10.234 12.354 1.00 91.62 210 HIS A CA 1
ATOM 1665 C C . HIS A 1 210 ? 5.388 9.197 12.342 1.00 91.62 210 HIS A C 1
ATOM 1667 O O . HIS A 1 210 ? 4.219 9.563 12.500 1.00 91.62 210 HIS A O 1
ATOM 1673 N N . THR A 1 211 ? 5.718 7.907 12.253 1.00 93.81 211 THR A N 1
ATOM 1674 C CA . THR A 1 211 ? 4.742 6.810 12.319 1.00 93.81 211 THR A CA 1
ATOM 1675 C C . THR A 1 211 ? 4.024 6.767 13.664 1.00 93.81 211 THR A C 1
ATOM 1677 O O . THR A 1 211 ? 2.809 6.565 13.693 1.00 93.81 211 THR A O 1
ATOM 1680 N N . PHE A 1 212 ? 4.720 7.011 14.777 1.00 94.62 212 PHE A N 1
ATOM 1681 C CA . PHE A 1 212 ? 4.076 7.107 16.090 1.00 94.62 212 PHE A CA 1
ATOM 1682 C C . PHE A 1 212 ? 2.991 8.195 16.112 1.00 94.62 212 PHE A C 1
ATOM 1684 O O . PHE A 1 212 ? 1.837 7.925 16.463 1.00 94.62 212 PHE A O 1
ATOM 1691 N N . LEU A 1 213 ? 3.329 9.414 15.678 1.00 92.88 213 LEU A N 1
ATOM 1692 C CA . LEU A 1 213 ? 2.393 10.542 15.635 1.00 92.88 213 LEU A CA 1
ATOM 1693 C C . LEU A 1 213 ? 1.222 10.289 14.675 1.00 92.88 213 LEU A C 1
ATOM 1695 O O . LEU A 1 213 ? 0.081 10.658 14.975 1.00 92.88 213 LEU A O 1
ATOM 1699 N N . LEU A 1 214 ? 1.486 9.637 13.542 1.00 93.94 214 LEU A N 1
ATOM 1700 C CA . LEU A 1 214 ? 0.465 9.218 12.589 1.00 93.94 214 LEU A CA 1
ATOM 1701 C C . LEU A 1 214 ? -0.526 8.236 13.227 1.00 93.94 214 LEU A C 1
ATOM 1703 O O . LEU A 1 214 ? -1.735 8.468 13.188 1.00 93.94 214 LEU A O 1
ATOM 1707 N N . LEU A 1 215 ? -0.039 7.148 13.825 1.00 94.75 215 LEU A N 1
ATOM 1708 C CA . LEU A 1 215 ? -0.893 6.120 14.423 1.00 94.75 215 LEU A CA 1
ATOM 1709 C C . LEU A 1 215 ? -1.695 6.675 15.603 1.00 94.75 215 LEU A C 1
ATOM 1711 O O . LEU A 1 215 ? -2.889 6.391 15.716 1.00 94.75 215 LEU A O 1
ATOM 1715 N N . LYS A 1 216 ? -1.076 7.528 16.430 1.00 93.62 216 LYS A N 1
ATOM 1716 C CA . LYS A 1 216 ? -1.754 8.244 17.518 1.00 93.62 216 LYS A CA 1
ATOM 1717 C C . LYS A 1 216 ? -2.928 9.065 16.981 1.00 93.62 216 LYS A C 1
ATOM 1719 O O . LYS A 1 216 ? -4.036 8.966 17.507 1.00 93.62 216 LYS A O 1
ATOM 1724 N N . ARG A 1 217 ? -2.719 9.810 15.889 1.00 91.94 217 ARG A N 1
ATOM 1725 C CA . ARG A 1 217 ? -3.786 10.567 15.220 1.00 91.94 217 ARG A CA 1
ATOM 1726 C C . ARG A 1 217 ? -4.903 9.647 14.735 1.00 91.94 217 ARG A C 1
ATOM 1728 O O . ARG A 1 217 ? -6.059 9.900 15.050 1.00 91.94 217 ARG A O 1
ATOM 1735 N N . ILE A 1 218 ? -4.575 8.570 14.021 1.00 92.56 218 ILE A N 1
ATOM 1736 C CA . ILE A 1 218 ? -5.565 7.617 13.487 1.00 92.56 218 ILE A CA 1
ATOM 1737 C C . ILE A 1 218 ? -6.416 7.002 14.609 1.00 92.56 218 ILE A C 1
ATOM 1739 O O . ILE A 1 218 ? -7.624 6.825 14.427 1.00 92.56 218 ILE A O 1
ATOM 1743 N N . ALA A 1 219 ? -5.811 6.698 15.762 1.00 92.31 219 ALA A N 1
ATOM 1744 C CA . ALA A 1 219 ? -6.497 6.169 16.942 1.00 92.31 219 ALA A CA 1
ATOM 1745 C C . ALA A 1 219 ? -7.469 7.184 17.575 1.00 92.31 219 ALA A C 1
ATOM 1747 O O . ALA A 1 219 ? -8.541 6.809 18.062 1.00 92.31 219 ALA A O 1
ATOM 1748 N N . GLN A 1 220 ? -7.102 8.467 17.550 1.00 90.50 220 GLN A N 1
ATOM 1749 C CA . GLN A 1 220 ? -7.900 9.575 18.081 1.00 90.50 220 GLN A CA 1
ATOM 1750 C C . GLN A 1 220 ? -8.959 10.085 17.100 1.00 90.50 220 GLN A C 1
ATOM 1752 O O . GLN A 1 220 ? -9.913 10.737 17.526 1.00 90.50 220 GLN A O 1
ATOM 1757 N N . GLU A 1 221 ? -8.836 9.785 15.804 1.00 88.06 221 GLU A N 1
ATOM 1758 C CA . GLU A 1 221 ? -9.890 10.072 14.836 1.00 88.06 221 GLU A CA 1
ATOM 1759 C C . GLU A 1 221 ? -11.186 9.386 15.284 1.00 88.06 221 GLU A C 1
ATOM 1761 O O . GLU A 1 221 ? -11.282 8.153 15.355 1.00 88.06 221 GLU A O 1
ATOM 1766 N N . GLY A 1 222 ? -12.186 10.204 15.617 1.00 70.38 222 GLY A N 1
ATOM 1767 C CA . GLY A 1 222 ? -13.489 9.728 16.057 1.00 70.38 222 GLY A CA 1
ATOM 1768 C C . GLY A 1 222 ? -14.135 8.804 15.026 1.00 70.38 222 GLY A C 1
ATOM 1769 O O . GLY A 1 222 ? -13.850 8.874 13.825 1.00 70.38 222 GLY A O 1
ATOM 1770 N N . ASP A 1 223 ? -15.041 7.948 15.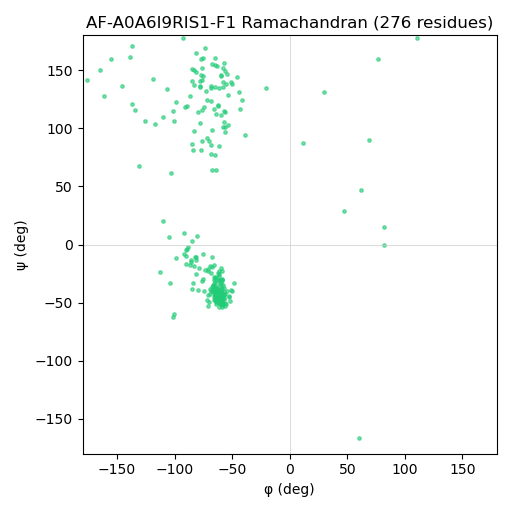494 1.00 63.53 223 ASP A N 1
ATOM 1771 C CA . ASP A 1 223 ? -15.950 7.248 14.591 1.00 63.53 223 ASP A CA 1
ATOM 1772 C C . ASP A 1 223 ? -16.938 8.266 14.034 1.00 63.53 223 ASP A C 1
ATOM 1774 O O . ASP A 1 223 ? -18.008 8.519 14.583 1.00 63.53 223 ASP A O 1
ATOM 1778 N N . SER A 1 224 ? -16.564 8.892 12.920 1.00 65.56 224 SER A N 1
ATOM 1779 C CA . SER A 1 224 ? -17.565 9.412 12.002 1.00 65.56 224 SER A CA 1
ATOM 1780 C C . SER A 1 224 ? -18.437 8.210 11.645 1.00 65.56 224 SER A C 1
ATOM 1782 O O . SER A 1 224 ? -17.919 7.255 11.069 1.00 65.56 224 SER A O 1
ATOM 1784 N N . PHE A 1 225 ? -19.709 8.209 12.051 1.00 68.56 225 PHE A N 1
ATOM 1785 C CA . PHE A 1 225 ? -20.666 7.154 11.709 1.00 68.56 225 PHE A CA 1
ATOM 1786 C C . PHE A 1 225 ? -20.901 7.164 10.193 1.00 68.56 225 PHE A C 1
ATOM 1788 O O . PHE A 1 225 ? -21.891 7.699 9.698 1.00 68.56 225 PHE A O 1
ATOM 1795 N N . LEU A 1 226 ? -19.944 6.626 9.443 1.00 84.50 226 LEU A N 1
ATOM 1796 C CA . LEU A 1 226 ? -20.060 6.400 8.018 1.00 84.50 226 LEU A CA 1
ATOM 1797 C C . LEU A 1 226 ? -20.803 5.078 7.814 1.00 84.50 226 LEU A C 1
ATOM 1799 O O . LEU A 1 226 ? -20.538 4.109 8.532 1.00 84.50 226 LEU A O 1
ATOM 1803 N N . PRO A 1 227 ? -21.751 5.017 6.868 1.00 89.75 227 PRO A N 1
ATOM 1804 C CA . PRO A 1 227 ? -22.444 3.778 6.568 1.00 89.75 227 PRO A CA 1
ATOM 1805 C C . PRO A 1 227 ? -21.461 2.750 6.005 1.00 89.75 227 PRO A C 1
ATOM 1807 O O . PRO A 1 227 ? -20.458 3.101 5.383 1.00 89.75 227 PRO A O 1
ATOM 1810 N N . PHE A 1 228 ? -21.773 1.468 6.171 1.00 90.06 228 PHE A N 1
ATOM 1811 C CA . PHE A 1 228 ? -21.079 0.419 5.432 1.00 90.06 228 PHE A CA 1
ATOM 1812 C C . PHE A 1 228 ? -21.162 0.698 3.914 1.00 90.06 228 PHE A C 1
ATOM 1814 O O . PHE A 1 228 ? -22.233 1.097 3.448 1.00 90.06 228 PHE A O 1
ATOM 1821 N N . PRO A 1 229 ? -20.083 0.504 3.128 1.00 92.88 229 PRO A N 1
ATOM 1822 C CA . PRO A 1 229 ? -18.758 -0.029 3.492 1.00 92.88 229 PRO A CA 1
ATOM 1823 C C . PRO A 1 229 ? -17.703 1.020 3.898 1.00 92.88 229 PRO A C 1
ATOM 1825 O O . PRO A 1 229 ? -16.532 0.673 4.019 1.00 92.88 229 PRO A O 1
ATOM 1828 N N . TYR A 1 230 ? -18.095 2.281 4.096 1.00 91.12 230 TYR A N 1
ATOM 1829 C CA . TYR A 1 230 ? -17.206 3.418 4.369 1.00 91.12 230 TYR A CA 1
ATOM 1830 C C . TYR A 1 230 ? -16.765 3.533 5.835 1.00 91.12 230 TYR A C 1
ATOM 1832 O O . TYR A 1 230 ? -15.882 4.332 6.156 1.00 91.12 230 TYR A O 1
ATOM 1840 N N . SER A 1 231 ? -17.369 2.762 6.739 1.00 87.75 231 SER A N 1
ATOM 1841 C CA . SER A 1 231 ? -16.891 2.643 8.113 1.00 87.75 231 SER A CA 1
ATOM 1842 C C . SER A 1 231 ? -15.546 1.917 8.158 1.00 87.75 231 SER A C 1
ATOM 1844 O O . SER A 1 231 ? -15.361 0.868 7.537 1.00 87.75 231 SER A O 1
ATOM 1846 N N . ARG A 1 232 ? -14.595 2.457 8.934 1.00 86.31 232 ARG A N 1
ATOM 1847 C CA . ARG A 1 232 ? -13.283 1.820 9.093 1.00 86.31 232 ARG A CA 1
ATOM 1848 C C . ARG A 1 232 ? -13.438 0.424 9.718 1.00 86.31 232 ARG A C 1
ATOM 1850 O O . ARG A 1 232 ? -14.141 0.276 10.720 1.00 86.31 232 ARG A O 1
ATOM 1857 N N . PRO A 1 233 ? -12.750 -0.597 9.183 1.00 87.75 233 PRO A N 1
ATOM 1858 C CA . PRO A 1 233 ? -12.828 -1.946 9.720 1.00 87.75 233 PRO A CA 1
ATOM 1859 C C . PRO A 1 233 ? -12.243 -2.015 11.132 1.00 87.75 233 PRO A C 1
ATOM 1861 O O . PRO A 1 233 ? -11.129 -1.551 11.384 1.00 87.75 233 PRO A O 1
ATOM 1864 N N . TYR A 1 234 ? -12.943 -2.697 12.035 1.00 89.81 234 TYR A N 1
ATOM 1865 C CA . TYR A 1 234 ? -12.528 -2.828 13.434 1.00 89.81 234 TYR A CA 1
ATOM 1866 C C . TYR A 1 234 ? -11.135 -3.443 13.603 1.00 89.81 234 TYR A C 1
ATOM 1868 O O . TYR A 1 234 ? -10.347 -3.005 14.435 1.00 89.81 234 TYR A O 1
ATOM 1876 N N . LYS A 1 235 ? -10.801 -4.420 12.751 1.00 92.50 235 LYS A N 1
ATOM 1877 C CA . LYS A 1 235 ? -9.487 -5.076 12.725 1.00 92.50 235 LYS A CA 1
ATOM 1878 C C . LYS A 1 235 ? -8.339 -4.127 12.369 1.00 92.50 235 LYS A C 1
ATOM 1880 O O . LYS A 1 235 ? -7.230 -4.311 12.855 1.00 92.50 235 LYS A O 1
ATOM 1885 N N . VAL A 1 236 ? -8.602 -3.101 11.556 1.00 93.44 236 VAL A N 1
ATOM 1886 C CA . VAL A 1 236 ? -7.605 -2.076 11.212 1.00 93.44 236 VAL A CA 1
ATOM 1887 C C . VAL A 1 236 ? -7.329 -1.208 12.433 1.00 93.44 236 VAL A C 1
ATOM 1889 O O . VAL A 1 236 ? -6.174 -1.048 12.810 1.00 93.44 236 VAL A O 1
ATOM 1892 N N . LEU A 1 237 ? -8.381 -0.715 13.097 1.00 92.88 237 LEU A N 1
ATOM 1893 C CA . LEU A 1 237 ? -8.240 0.058 14.333 1.00 92.88 237 LEU A CA 1
ATOM 1894 C C . LEU A 1 237 ? -7.557 -0.753 15.435 1.00 92.88 237 LEU A C 1
ATOM 1896 O O . LEU A 1 237 ? -6.639 -0.249 16.072 1.00 92.88 237 LEU A O 1
ATOM 1900 N N . TRP A 1 238 ? -7.949 -2.016 15.621 1.00 94.50 238 TRP A N 1
ATOM 1901 C CA . TRP A 1 238 ? -7.282 -2.924 16.554 1.00 94.50 238 TRP A CA 1
ATOM 1902 C C . TRP A 1 238 ? -5.777 -2.963 16.309 1.00 94.50 238 TRP A C 1
ATOM 1904 O O . TRP A 1 238 ? -4.996 -2.790 17.240 1.00 94.50 238 TRP A O 1
ATOM 1914 N N . ARG A 1 239 ? -5.368 -3.130 15.045 1.00 95.81 239 ARG A N 1
ATOM 1915 C CA . ARG A 1 239 ? -3.955 -3.198 14.687 1.00 95.81 239 ARG A CA 1
ATOM 1916 C C . ARG A 1 239 ? -3.214 -1.887 14.955 1.00 95.81 239 ARG A C 1
ATOM 1918 O O . ARG A 1 239 ? -2.067 -1.937 15.380 1.00 95.81 239 ARG A O 1
ATOM 1925 N N . VAL A 1 240 ? -3.858 -0.731 14.766 1.00 95.69 240 VAL A N 1
ATOM 1926 C CA . VAL A 1 240 ? -3.292 0.581 15.143 1.00 95.69 240 VAL A CA 1
ATOM 1927 C C . VAL A 1 240 ? -2.998 0.636 16.642 1.00 95.69 240 VAL A C 1
ATOM 1929 O O . VAL A 1 240 ? -1.882 0.975 17.028 1.00 95.69 240 VAL A O 1
ATOM 1932 N N . PHE A 1 241 ? -3.973 0.284 17.486 1.00 95.50 241 PHE A N 1
ATOM 1933 C CA . PHE A 1 241 ? -3.789 0.291 18.941 1.00 95.50 241 PHE A CA 1
ATOM 1934 C C . PHE A 1 241 ? -2.750 -0.726 19.398 1.00 95.50 241 PHE A C 1
ATOM 1936 O O . PHE A 1 241 ? -1.924 -0.407 20.246 1.00 95.50 241 PHE A O 1
ATOM 1943 N N . GLU A 1 242 ? -2.759 -1.922 18.814 1.00 95.50 242 GLU A N 1
ATOM 1944 C CA . GLU A 1 242 ? -1.747 -2.932 19.089 1.00 95.50 242 GLU A CA 1
ATOM 1945 C C . GLU A 1 242 ? -0.351 -2.380 18.815 1.00 95.50 242 GLU A C 1
ATOM 1947 O O . GLU A 1 242 ? 0.461 -2.347 19.731 1.00 95.50 242 GLU A O 1
ATOM 1952 N N . LYS A 1 243 ? -0.115 -1.835 17.615 1.00 95.56 243 LYS A N 1
ATOM 1953 C CA . LYS A 1 243 ? 1.181 -1.268 17.230 1.00 95.56 243 LYS A CA 1
ATOM 1954 C C . LYS A 1 243 ? 1.611 -0.117 18.151 1.00 95.56 243 LYS A C 1
ATOM 1956 O O . LYS A 1 243 ? 2.771 -0.036 18.538 1.00 95.56 243 LYS A O 1
ATOM 1961 N N . LEU A 1 244 ? 0.677 0.747 18.560 1.00 95.75 244 LEU A N 1
ATOM 1962 C CA . LEU A 1 244 ? 0.946 1.810 19.535 1.00 95.75 244 LEU A CA 1
ATOM 1963 C C . LEU A 1 244 ? 1.385 1.253 20.898 1.00 95.75 244 LEU A C 1
ATOM 1965 O O . LEU A 1 244 ? 2.367 1.725 21.461 1.00 95.75 244 LEU A O 1
ATOM 1969 N N . PHE A 1 245 ? 0.674 0.262 21.440 1.00 95.06 245 PHE A N 1
ATOM 1970 C CA . PHE A 1 245 ? 0.932 -0.255 22.788 1.00 95.06 245 PHE A CA 1
ATOM 1971 C C . PHE A 1 245 ? 2.018 -1.333 22.868 1.00 95.06 245 PHE A C 1
ATOM 1973 O O . PHE A 1 245 ? 2.449 -1.655 23.983 1.00 95.06 245 PHE A O 1
ATOM 1980 N N . THR A 1 246 ? 2.447 -1.901 21.741 1.00 92.62 246 THR A N 1
ATOM 1981 C CA . THR A 1 246 ? 3.570 -2.845 21.669 1.00 92.62 246 THR A CA 1
ATOM 1982 C C . THR A 1 246 ? 4.828 -2.161 21.157 1.00 92.62 246 THR A C 1
ATOM 1984 O O . THR A 1 246 ? 5.792 -2.053 21.907 1.00 92.62 246 THR A O 1
ATOM 1987 N N . ASP A 1 247 ? 4.799 -1.648 19.930 1.00 93.31 247 ASP A N 1
ATOM 1988 C CA . ASP A 1 247 ? 6.004 -1.251 19.194 1.00 93.31 247 ASP A CA 1
ATOM 1989 C C . ASP A 1 247 ? 6.441 0.171 19.586 1.00 93.31 247 ASP A C 1
ATOM 1991 O O . ASP A 1 247 ? 7.628 0.462 19.680 1.00 93.31 247 ASP A O 1
ATOM 1995 N N . PHE A 1 248 ? 5.479 1.050 19.895 1.00 94.50 248 PHE A N 1
ATOM 1996 C CA . PHE A 1 248 ? 5.728 2.450 20.270 1.00 94.50 248 PHE A CA 1
ATOM 1997 C C . PHE A 1 248 ? 5.445 2.762 21.744 1.00 94.50 248 PHE A C 1
ATOM 1999 O O . PHE A 1 248 ? 5.244 3.922 22.111 1.00 94.50 248 PHE A O 1
ATOM 2006 N N . ARG A 1 249 ? 5.417 1.743 22.611 1.00 90.62 249 ARG A N 1
ATOM 2007 C CA . ARG A 1 249 ? 5.074 1.915 24.031 1.00 90.62 249 ARG A CA 1
ATOM 2008 C C . ARG A 1 249 ? 5.924 2.989 24.707 1.00 90.62 249 ARG A C 1
ATOM 2010 O O . ARG A 1 249 ? 5.387 3.843 25.410 1.00 90.62 249 ARG A O 1
ATOM 2017 N N . ASP A 1 250 ? 7.226 2.953 24.459 1.00 90.75 250 ASP A N 1
ATOM 2018 C CA . ASP A 1 250 ? 8.199 3.823 25.120 1.00 90.75 250 ASP A CA 1
ATOM 2019 C C . ASP A 1 250 ? 8.169 5.265 24.584 1.00 90.75 250 ASP A C 1
ATOM 2021 O O . ASP A 1 250 ? 8.784 6.159 25.163 1.00 90.75 250 ASP A O 1
ATOM 2025 N N . CYS A 1 251 ? 7.422 5.522 23.504 1.00 92.88 251 CYS A N 1
ATOM 2026 C CA . CYS A 1 251 ? 7.226 6.861 22.947 1.00 92.88 251 CYS A CA 1
ATOM 2027 C C . CYS A 1 251 ? 6.141 7.663 23.685 1.00 92.88 251 CYS A C 1
ATOM 2029 O O . CYS A 1 251 ? 6.017 8.872 23.477 1.00 92.88 251 CYS A O 1
ATOM 2031 N N . PHE A 1 252 ? 5.329 7.022 24.530 1.00 91.75 252 PHE A N 1
ATOM 2032 C CA . PHE A 1 252 ? 4.261 7.700 25.256 1.00 91.75 252 PHE A CA 1
ATOM 2033 C C . PHE A 1 252 ? 4.774 8.495 26.459 1.00 91.75 252 PHE A C 1
ATOM 2035 O O . PHE A 1 252 ? 5.501 7.987 27.309 1.00 91.75 252 PHE A O 1
ATOM 2042 N N . ASN A 1 253 ? 4.266 9.720 26.616 1.00 91.56 253 ASN A N 1
ATOM 2043 C CA . ASN A 1 253 ? 4.185 10.337 27.939 1.00 91.56 253 ASN A CA 1
ATOM 2044 C C . ASN A 1 253 ? 2.940 9.820 28.689 1.00 91.56 253 ASN A C 1
ATOM 2046 O O . ASN A 1 253 ? 2.021 9.251 28.095 1.00 91.56 253 ASN A O 1
ATOM 2050 N N . HIS A 1 254 ? 2.895 10.033 30.008 1.00 88.06 254 HIS A N 1
ATOM 2051 C CA . HIS A 1 254 ? 1.818 9.499 30.845 1.00 88.06 254 HIS A CA 1
ATOM 2052 C C . HIS A 1 254 ? 0.423 9.980 30.404 1.00 88.06 254 HIS A C 1
ATOM 2054 O O . HIS A 1 254 ? -0.516 9.182 30.386 1.00 88.06 254 HIS A O 1
ATOM 2060 N N . SER A 1 255 ? 0.256 11.262 30.061 1.00 90.38 255 SER A N 1
ATOM 2061 C CA . SER A 1 255 ? -1.045 11.791 29.625 1.00 90.38 255 SER A CA 1
ATOM 2062 C C . SER A 1 255 ? -1.504 11.149 28.320 1.00 90.38 255 SER A C 1
ATOM 2064 O O . SER A 1 255 ? -2.625 10.655 28.241 1.00 90.38 255 SER A O 1
ATOM 2066 N N . ASP A 1 256 ? -0.607 11.058 27.339 1.00 90.56 256 ASP A N 1
ATOM 2067 C CA . ASP A 1 256 ? -0.900 10.479 26.033 1.00 90.56 256 ASP A CA 1
ATOM 2068 C C . ASP A 1 256 ? -1.264 9.000 26.147 1.00 90.56 256 ASP A C 1
ATOM 2070 O O . ASP A 1 256 ? -2.214 8.548 25.509 1.00 90.56 256 ASP A O 1
ATOM 2074 N N . TYR A 1 257 ? -0.545 8.247 26.986 1.00 92.31 257 TYR A N 1
ATOM 2075 C CA . TYR A 1 257 ? -0.863 6.846 27.241 1.00 92.31 257 TYR A CA 1
ATOM 2076 C C . TYR A 1 257 ? -2.283 6.692 27.797 1.00 92.31 257 TYR A C 1
ATOM 2078 O O . TYR A 1 257 ? -3.059 5.872 27.305 1.00 92.31 257 TYR A O 1
ATOM 2086 N N . CYS A 1 258 ? -2.644 7.492 28.807 1.00 90.81 258 CYS A N 1
ATOM 2087 C CA . CYS A 1 258 ? -3.971 7.447 29.413 1.00 90.81 258 CYS A CA 1
ATOM 2088 C C . CYS A 1 258 ? -5.079 7.804 28.416 1.00 90.81 258 CYS A C 1
ATOM 2090 O O . CYS A 1 258 ? -6.092 7.103 28.378 1.00 90.81 258 CYS A O 1
ATOM 2092 N N . ASP A 1 259 ? -4.877 8.834 27.594 1.00 92.19 259 ASP A N 1
ATOM 2093 C CA . ASP A 1 259 ? -5.854 9.277 26.596 1.00 92.19 259 ASP A CA 1
ATOM 2094 C C . ASP A 1 259 ? -6.085 8.206 25.526 1.00 92.19 259 ASP A C 1
ATOM 2096 O O . ASP A 1 259 ? -7.224 7.813 25.260 1.00 92.19 259 ASP A O 1
ATOM 2100 N N . ILE A 1 260 ? -5.009 7.659 24.953 1.00 93.62 260 ILE A N 1
ATOM 2101 C CA . ILE A 1 260 ? -5.108 6.595 23.946 1.00 93.62 260 ILE A CA 1
ATOM 2102 C C . ILE A 1 260 ? -5.688 5.316 24.559 1.00 93.62 260 ILE A C 1
ATOM 2104 O O . ILE A 1 260 ? -6.511 4.652 23.927 1.00 93.62 260 ILE A O 1
ATOM 2108 N N . MET A 1 261 ? -5.349 4.985 25.807 1.00 92.44 261 MET A N 1
ATOM 2109 C CA . MET A 1 261 ? -5.934 3.840 26.511 1.00 92.44 261 MET A CA 1
ATOM 2110 C C . MET A 1 261 ? -7.431 4.033 26.775 1.00 92.44 261 MET A C 1
ATOM 2112 O O . MET A 1 261 ? -8.208 3.087 26.645 1.00 92.44 261 MET A O 1
ATOM 2116 N N . ALA A 1 262 ? -7.875 5.246 27.106 1.00 91.00 262 ALA A N 1
ATOM 2117 C CA . ALA A 1 262 ? -9.295 5.553 27.235 1.00 91.00 262 ALA A CA 1
ATOM 2118 C C . ALA A 1 262 ? -10.025 5.397 25.889 1.00 91.00 262 ALA A C 1
ATOM 2120 O O . ALA A 1 262 ? -11.092 4.778 25.847 1.00 91.00 262 ALA A O 1
ATOM 2121 N N . CYS A 1 263 ? -9.425 5.866 24.787 1.00 91.31 263 CYS A N 1
ATOM 2122 C CA . CYS A 1 263 ? -9.940 5.642 23.433 1.00 91.31 263 CYS A CA 1
ATOM 2123 C C . CYS A 1 263 ? -10.017 4.152 23.073 1.00 91.31 263 CYS A C 1
ATOM 2125 O O . CYS A 1 263 ? -10.983 3.723 22.444 1.00 91.31 263 CYS A O 1
ATOM 2127 N N . ALA A 1 264 ? -9.032 3.349 23.480 1.00 92.12 264 ALA A N 1
ATOM 2128 C CA . ALA A 1 264 ? -9.073 1.906 23.289 1.00 92.12 264 ALA A CA 1
ATOM 2129 C C . ALA A 1 264 ? -10.218 1.276 24.097 1.00 92.12 264 ALA A C 1
ATOM 2131 O O . ALA A 1 264 ? -10.965 0.469 23.555 1.00 92.12 264 ALA A O 1
ATOM 2132 N N . LYS A 1 265 ? -10.413 1.678 25.362 1.00 91.00 265 LYS A N 1
ATOM 2133 C CA . LYS A 1 265 ? -11.448 1.126 26.264 1.00 91.00 265 LYS A CA 1
ATOM 2134 C C . LYS A 1 265 ? -12.868 1.428 25.823 1.00 91.00 265 LYS A C 1
ATOM 2136 O O . LYS A 1 265 ? -13.752 0.612 26.076 1.00 91.00 265 LYS A O 1
ATOM 2141 N N . SER A 1 266 ? -13.103 2.586 25.213 1.00 89.94 266 SER A N 1
ATOM 2142 C CA . SER A 1 266 ? -14.436 2.942 24.716 1.00 89.94 266 SER A CA 1
ATOM 2143 C C . SER A 1 266 ? -14.842 2.128 23.489 1.00 89.94 266 SER A C 1
ATOM 2145 O O . SER A 1 266 ? -16.031 2.006 23.206 1.00 89.94 266 SER A O 1
ATOM 2147 N N . ARG A 1 267 ? -13.864 1.554 22.785 1.00 87.94 267 ARG A N 1
ATOM 2148 C CA . ARG A 1 267 ? -14.065 0.756 21.578 1.00 87.94 267 ARG A CA 1
ATOM 2149 C C . ARG A 1 267 ? -13.989 -0.735 21.916 1.00 87.94 267 ARG A C 1
ATOM 2151 O O . ARG A 1 267 ? -14.938 -1.492 21.729 1.00 87.94 267 ARG A O 1
ATOM 2158 N N . PHE A 1 268 ? -12.866 -1.193 22.443 1.00 88.88 268 PHE A N 1
ATOM 2159 C CA . PHE A 1 268 ? -12.572 -2.609 22.623 1.00 88.88 268 PHE A CA 1
ATOM 2160 C C . PHE A 1 268 ? -12.847 -3.050 24.059 1.00 88.88 268 PHE A C 1
ATOM 2162 O O . PHE A 1 268 ? -12.266 -2.526 25.008 1.00 88.88 268 PHE A O 1
ATOM 2169 N N . GLN A 1 269 ? -13.720 -4.046 24.214 1.00 85.50 269 GLN A N 1
ATOM 2170 C CA . GLN A 1 269 ? -13.934 -4.745 25.477 1.00 85.50 269 GLN A CA 1
ATOM 2171 C C . GLN A 1 269 ? -14.037 -6.256 25.210 1.00 85.50 269 GLN A C 1
ATOM 2173 O O . GLN A 1 269 ? -14.925 -6.664 24.458 1.00 85.50 269 GLN A O 1
ATOM 2178 N N . PRO A 1 270 ? -13.166 -7.092 25.808 1.00 87.56 270 PRO A N 1
ATOM 2179 C CA . PRO A 1 270 ? -12.058 -6.733 26.702 1.00 87.56 270 PRO A CA 1
ATOM 2180 C C . PRO A 1 270 ? -10.833 -6.167 25.956 1.00 87.56 270 PRO A C 1
ATOM 2182 O O . PRO A 1 270 ? -10.643 -6.418 24.767 1.00 87.56 270 PRO A O 1
ATOM 2185 N N . ILE A 1 271 ? -9.975 -5.439 26.677 1.00 89.19 271 ILE A N 1
ATOM 2186 C CA . ILE A 1 271 ? -8.649 -5.026 26.184 1.00 89.19 271 ILE A CA 1
ATOM 2187 C C . ILE A 1 271 ? -7.617 -6.139 26.432 1.00 89.19 271 ILE A C 1
ATOM 2189 O O . ILE A 1 271 ? -7.632 -6.733 27.514 1.00 89.19 271 ILE A O 1
ATOM 2193 N N . PRO A 1 272 ? -6.687 -6.397 25.492 1.00 89.75 272 PRO A N 1
ATOM 2194 C CA . PRO A 1 272 ? -5.568 -7.311 25.706 1.00 89.75 272 PRO A CA 1
ATOM 2195 C C . PRO A 1 272 ? -4.685 -6.916 26.888 1.00 89.75 272 PRO A C 1
ATOM 2197 O O . PRO A 1 272 ? -4.253 -5.770 27.008 1.00 89.75 272 PRO A O 1
ATOM 2200 N N . SER A 1 273 ? -4.312 -7.893 27.716 1.00 87.69 273 SER A N 1
ATOM 2201 C CA . SER A 1 273 ? -3.332 -7.682 28.790 1.00 87.69 273 SER A CA 1
ATOM 2202 C C . SER A 1 273 ? -1.980 -7.201 28.259 1.00 87.69 273 SER A C 1
ATOM 2204 O O . SER A 1 273 ? -1.314 -6.409 28.922 1.00 87.69 273 SER A O 1
ATOM 2206 N N . S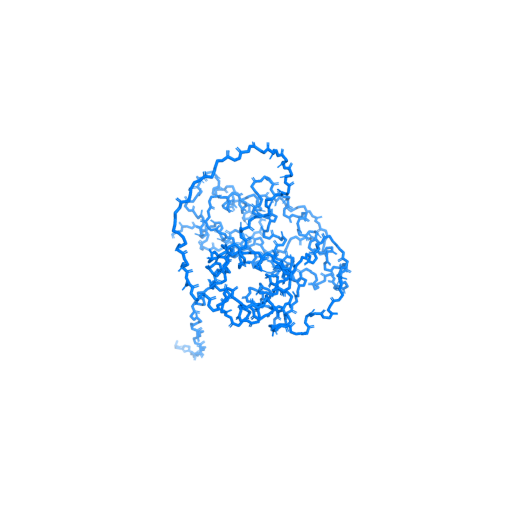ER A 1 274 ? -1.611 -7.606 27.039 1.00 88.31 274 SER A N 1
ATOM 2207 C CA . SER A 1 274 ? -0.394 -7.155 26.364 1.00 88.31 274 SER A CA 1
ATOM 2208 C C . SER A 1 274 ? -0.337 -5.639 26.171 1.00 88.31 274 SER A C 1
ATOM 2210 O O . SER A 1 274 ? 0.764 -5.114 26.072 1.00 88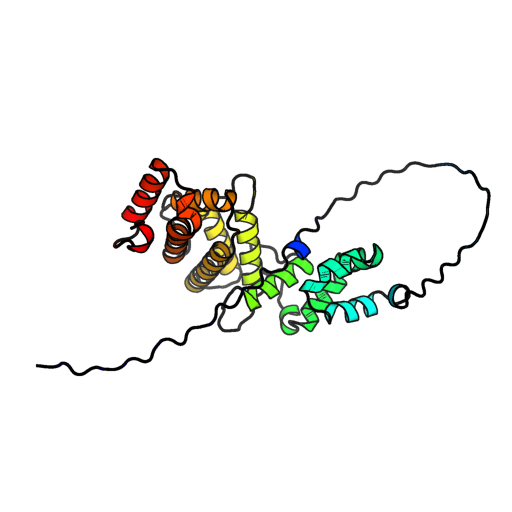.31 274 SER A O 1
ATOM 2212 N N . TRP A 1 275 ? -1.466 -4.921 26.165 1.00 90.12 275 TRP A N 1
ATOM 2213 C CA . TRP A 1 275 ? -1.502 -3.458 26.021 1.00 90.12 275 TRP A CA 1
ATOM 2214 C C . TRP A 1 275 ? -1.325 -2.711 27.354 1.00 90.12 275 TRP A C 1
ATOM 2216 O O . TRP A 1 275 ? -1.060 -1.509 27.362 1.00 90.12 275 TRP A O 1
ATOM 2226 N N . LEU A 1 276 ? -1.469 -3.406 28.488 1.00 83.38 276 LEU A N 1
ATOM 2227 C CA . LEU A 1 276 ? -1.525 -2.801 29.825 1.00 83.38 276 LEU A CA 1
ATOM 2228 C C . LEU A 1 276 ? -0.156 -2.629 30.503 1.00 83.38 276 LEU A C 1
ATOM 2230 O O . LEU A 1 276 ? -0.099 -2.034 31.572 1.00 83.38 276 LEU A O 1
ATOM 2234 N N . GLY A 1 277 ? 0.932 -3.101 29.884 1.00 67.69 277 GLY A N 1
ATOM 2235 C CA . GLY A 1 277 ? 2.296 -2.821 30.346 1.00 67.69 277 GLY A CA 1
ATOM 2236 C C . GLY A 1 277 ? 2.633 -3.337 31.749 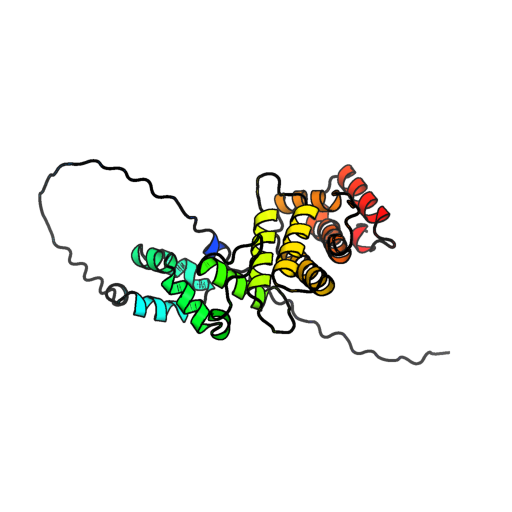1.00 67.69 277 GLY A C 1
ATOM 2237 O O . GLY A 1 277 ? 3.194 -2.582 32.538 1.00 67.69 277 GLY A O 1
ATOM 2238 N N . TYR A 1 278 ? 2.289 -4.596 32.045 1.00 54.81 278 TYR A N 1
ATOM 2239 C CA . TYR A 1 278 ? 2.735 -5.303 33.255 1.00 54.81 278 TYR A CA 1
ATOM 2240 C C . TYR A 1 278 ? 4.095 -5.973 33.068 1.00 54.81 278 TYR A C 1
ATOM 2242 O O . TYR A 1 278 ? 4.317 -6.531 31.968 1.00 54.81 278 TYR A O 1
#

pLDDT: mean 77.93, std 23.77, range [23.22, 96.88]

Solvent-accessible surface area (backbone atoms only — not comparable to full-atom values): 17253 Å² total; per-residue (Å²): 133,86,83,86,80,82,82,76,81,77,80,76,82,74,72,81,74,77,72,72,70,71,67,56,78,60,68,64,76,74,91,81,78,93,74,92,79,91,86,82,90,82,90,87,87,82,90,81,76,89,73,80,73,77,69,79,50,68,73,80,74,52,58,67,73,60,51,37,63,52,55,63,70,50,64,73,83,51,48,49,62,54,31,66,74,38,75,67,45,33,50,47,71,72,35,57,67,42,31,47,50,38,37,48,70,77,42,59,81,61,77,76,63,73,89,72,58,58,88,72,73,72,74,55,35,64,56,39,44,51,12,40,50,40,15,65,77,64,44,91,48,92,88,52,74,42,54,66,61,11,42,52,37,51,51,53,43,55,46,68,68,37,89,67,81,46,75,59,66,61,59,56,49,36,52,51,36,50,30,31,43,57,63,71,41,51,60,68,56,19,38,53,52,48,43,52,39,51,44,45,41,67,72,68,54,66,96,44,72,68,47,51,56,50,44,53,47,60,66,64,54,69,85,70,90,44,61,85,60,47,39,80,53,67,70,45,56,50,50,44,52,48,47,44,40,61,78,41,44,88,75,53,52,74,68,56,45,52,52,53,49,50,53,45,56,77,71,42,81,82,69,63,70,78,58,69,75,126

Mean predicted aligned error: 12.42 Å